Protein AF-A0A359AUN7-F1 (afdb_monomer)

pLDDT: mean 96.93, std 3.12, range [68.75, 98.94]

Solvent-accessible surface area (backbone atoms only — not comparable to full-atom values): 10885 Å² total; per-residue (Å²): 134,58,66,65,60,52,51,51,51,29,60,76,69,71,43,90,67,90,78,69,97,72,76,92,84,88,86,75,59,64,69,59,54,53,50,49,27,60,77,68,63,47,73,65,101,57,48,73,67,56,58,51,47,24,52,51,49,11,65,73,72,67,43,97,68,51,80,90,58,97,43,68,46,58,40,51,30,51,50,43,49,73,76,62,54,46,64,60,24,32,32,39,31,44,74,76,62,69,68,49,62,56,47,27,38,44,75,57,47,23,40,75,42,76,36,54,56,34,88,89,35,46,10,40,21,44,67,48,44,49,54,48,42,68,75,41,41,47,78,56,96,84,36,23,24,31,72,84,80,70,31,44,37,44,36,37,38,44,40,22,39,90,43,32,67,48,66,53,72,57,36,50,56,50,29,57,79,47,54,30,44,80,48,77,43,50,88,54,37,87,124

Radius of gyration: 20.72 Å; Cα contacts (8 Å, |Δi|>4): 271; chains: 1; bounding box: 49×45×58 Å

Mean predicted aligned error: 3.68 Å

Sequence (191 aa):
MYKEIVAFTRQLFATDDTIPLHAPFFNGNEKKYLNECIDTTFVSSVGKFVDKFEEMIADYTGSKKAVVCVNGTNGLHMALMLVGVERDDEVLTQALTFIATCNAISYIGAHPVFIDVDRDTMGLSSVALEAWLKENAEIRNGSTYNKKTGRRIKACVPMHTFGHPVYLDELVEVCKRYHLEIVEDAAESIG

Secondary structure (DSSP, 8-state):
--HHHHHHHHHHTT-SS---S------SSHHHHHHHHHHH---SS-SHHHHHHHHHHHHHHT-S-----SSHHHHHHHHHHHTT--TT-EEEEESSS-THHHHHHHHHT-EEEEE-B-TTT-SB-HHHHHHHHHHHEEEETTEEEETTT--EEEEEE-B-GGGPPP-HHHHHHHHHHTT-EE--B-TT---

Foldseek 3Di:
DCPVVLVVVCVVVVHPDDDDPDDDDDPDCPVVVVVVCVVVVVPDPDDPVQVVVFVVLCVQVVNPTDHDDPDLLRVLLVVCVVLPDAAQAEEEFAPQDPCSNVVSCVVRNYHYDHWAADPVQNKHDLVRLLVCCVVFWDDDPLWIAGPVSRHTHAAYEIERPQQRDDPVVSNVVSCVVRVHHYDYRCVNHRD

Nearest PDB structures (foldseek):
  3dr4-assembly2_D  TM=9.684E-01  e=1.482E-14  Caulobacter vibrioides
  7b0m-assembly1_AAA-2  TM=9.502E-01  e=7.032E-14  uncultured bacterium
  1mdx-assembly1_A  TM=9.374E-01  e=5.253E-13  Salmonella enterica subsp. enterica serovar Typhimurium
  4piw-assembly3_F  TM=9.391E-01  e=4.467E-12  Escherichia coli K-12
  4zah-assembly4_H  TM=9.383E-01  e=8.009E-12  Escherichia coli K-12

Structure (mmCIF, N/CA/C/O backbone):
data_AF-A0A359AUN7-F1
#
_entry.id   AF-A0A359AUN7-F1
#
loop_
_atom_site.group_PDB
_atom_site.id
_atom_site.type_symbol
_atom_site.label_atom_id
_atom_site.label_alt_id
_atom_site.label_comp_id
_atom_site.label_asym_id
_atom_site.label_entity_id
_atom_site.label_seq_id
_atom_site.pdbx_PDB_ins_code
_atom_site.Cartn_x
_atom_site.Cartn_y
_atom_site.Cartn_z
_atom_site.occupancy
_atom_site.B_iso_or_equiv
_atom_site.auth_seq_id
_atom_site.auth_comp_id
_atom_site.auth_asym_id
_atom_site.auth_atom_id
_atom_site.pdbx_PDB_model_num
ATOM 1 N N . MET A 1 1 ? 24.264 28.062 -3.277 1.00 68.75 1 MET A N 1
ATOM 2 C CA . MET A 1 1 ? 24.017 26.913 -2.386 1.00 68.75 1 MET A CA 1
ATOM 3 C C . MET A 1 1 ? 24.113 25.577 -3.121 1.00 68.75 1 MET A C 1
ATOM 5 O O . MET A 1 1 ? 24.820 24.719 -2.636 1.00 68.75 1 MET A O 1
ATOM 9 N N . TYR A 1 2 ? 23.526 25.406 -4.315 1.00 89.69 2 TYR A N 1
ATOM 10 C CA . TYR A 1 2 ? 23.526 24.094 -4.998 1.00 89.69 2 TYR A CA 1
ATOM 11 C C . TYR A 1 2 ? 24.652 23.838 -6.018 1.00 89.69 2 TYR A C 1
ATOM 13 O O . TYR A 1 2 ? 24.680 22.768 -6.610 1.00 89.69 2 TYR A O 1
ATOM 21 N N . LYS A 1 3 ? 25.583 24.778 -6.253 1.00 92.44 3 LYS A N 1
ATOM 22 C CA . LYS A 1 3 ? 26.609 24.632 -7.311 1.00 92.44 3 LYS A CA 1
ATOM 23 C C . LYS A 1 3 ? 27.499 23.398 -7.117 1.00 92.44 3 LYS A C 1
ATOM 25 O O . LYS A 1 3 ? 27.770 22.704 -8.087 1.00 92.44 3 LYS A O 1
ATOM 30 N N . GLU A 1 4 ? 27.905 23.120 -5.881 1.00 94.44 4 GLU A N 1
ATOM 31 C CA . GLU A 1 4 ? 28.740 21.959 -5.549 1.00 94.44 4 GLU A CA 1
ATOM 32 C C . GLU A 1 4 ? 27.981 20.640 -5.734 1.00 94.44 4 GLU A C 1
ATOM 34 O O . GLU A 1 4 ? 28.503 19.726 -6.358 1.00 94.44 4 GLU A O 1
ATOM 39 N N . ILE A 1 5 ? 26.718 20.568 -5.293 1.00 92.94 5 ILE A N 1
ATOM 40 C CA . ILE A 1 5 ? 25.857 19.384 -5.475 1.00 92.94 5 ILE A CA 1
ATOM 41 C C . ILE A 1 5 ? 25.593 19.123 -6.961 1.00 92.94 5 ILE A C 1
ATOM 43 O O . ILE A 1 5 ? 25.667 17.983 -7.412 1.00 92.94 5 ILE A O 1
ATOM 47 N N . VAL A 1 6 ? 25.312 20.173 -7.738 1.00 91.25 6 VAL A N 1
ATOM 48 C CA . VAL A 1 6 ? 25.097 20.053 -9.186 1.00 91.25 6 VAL A CA 1
ATOM 49 C C . VAL A 1 6 ? 26.373 19.576 -9.878 1.00 91.25 6 VAL A C 1
ATOM 51 O O . VAL A 1 6 ? 26.302 18.647 -10.676 1.00 91.25 6 VAL A O 1
ATOM 54 N N . ALA A 1 7 ? 27.534 20.155 -9.551 1.00 92.69 7 ALA A N 1
ATOM 55 C CA . ALA A 1 7 ? 28.815 19.728 -10.112 1.00 92.69 7 ALA A CA 1
ATOM 56 C C . ALA A 1 7 ? 29.137 18.268 -9.753 1.00 92.69 7 ALA A C 1
ATOM 58 O O . ALA A 1 7 ? 29.492 17.492 -10.635 1.00 92.69 7 ALA A O 1
ATOM 59 N N . PHE A 1 8 ? 28.932 17.878 -8.492 1.00 94.56 8 PHE A N 1
ATOM 60 C CA . PHE A 1 8 ? 29.091 16.500 -8.032 1.00 94.56 8 PHE A CA 1
ATOM 61 C C . PHE A 1 8 ? 28.171 15.532 -8.786 1.00 94.56 8 PHE A C 1
ATOM 63 O O . PHE A 1 8 ? 28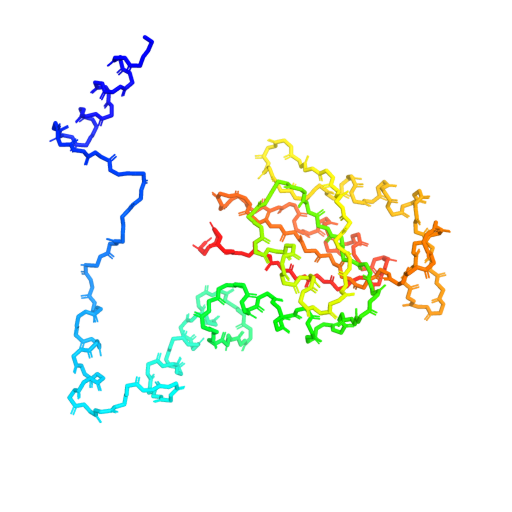.635 14.518 -9.299 1.00 94.56 8 PHE A O 1
ATOM 70 N N . THR A 1 9 ? 26.882 15.860 -8.908 1.00 92.50 9 THR A N 1
ATOM 71 C CA . THR A 1 9 ? 25.896 15.011 -9.597 1.00 92.50 9 THR A CA 1
ATOM 72 C C . THR A 1 9 ? 26.266 14.850 -11.072 1.00 92.50 9 THR A C 1
ATOM 74 O O . THR A 1 9 ? 26.315 13.736 -11.583 1.00 92.50 9 THR A O 1
ATOM 77 N N . ARG A 1 10 ? 26.622 15.942 -11.757 1.00 93.88 10 ARG A N 1
ATOM 78 C CA . ARG A 1 10 ? 27.067 15.904 -13.159 1.00 93.88 10 ARG A CA 1
ATOM 79 C C . ARG A 1 10 ? 28.347 15.109 -13.363 1.00 93.88 10 ARG A C 1
ATOM 81 O O . ARG A 1 10 ? 28.452 14.371 -14.335 1.00 93.88 10 ARG A O 1
ATOM 88 N N . GLN A 1 11 ? 29.296 15.217 -12.435 1.00 95.19 11 GLN A N 1
ATOM 89 C CA . GLN A 1 11 ? 30.509 14.406 -12.451 1.00 95.19 11 GLN A CA 1
ATOM 90 C C . GLN A 1 11 ? 30.191 12.918 -12.247 1.00 95.19 11 GLN A C 1
ATOM 92 O O . GLN A 1 11 ? 30.738 12.088 -12.966 1.00 95.19 11 GLN A O 1
ATOM 97 N N . LEU A 1 12 ? 29.296 12.582 -11.310 1.00 94.88 12 LEU A N 1
ATOM 98 C CA . LEU A 1 12 ? 28.880 11.205 -11.027 1.00 94.88 12 LEU A CA 1
ATOM 99 C C . LEU A 1 12 ? 28.211 10.545 -12.241 1.00 94.88 12 LEU A C 1
ATOM 101 O O . LEU A 1 12 ? 28.521 9.403 -12.564 1.00 94.88 12 LEU A O 1
ATOM 105 N N . PHE A 1 13 ? 27.327 11.272 -12.925 1.00 91.62 13 PHE A N 1
ATOM 106 C CA . PHE A 1 13 ? 26.639 10.794 -14.129 1.00 91.62 13 PHE A CA 1
ATOM 107 C C . PHE A 1 13 ? 27.410 11.067 -15.432 1.00 91.62 13 PHE A C 1
ATOM 109 O O . PHE A 1 13 ? 26.927 10.715 -16.506 1.00 91.62 13 PHE A O 1
ATOM 116 N N . ALA A 1 14 ? 28.594 11.685 -15.349 1.00 95.19 14 ALA A N 1
ATOM 117 C CA . ALA A 1 14 ? 29.442 12.069 -16.478 1.00 95.19 14 ALA A CA 1
ATOM 118 C C . ALA A 1 14 ? 28.695 12.811 -17.610 1.00 95.19 14 ALA A C 1
ATOM 120 O O . ALA A 1 14 ? 28.930 12.554 -18.791 1.00 95.19 14 ALA A O 1
ATOM 121 N N . THR A 1 15 ? 27.790 13.730 -17.257 1.00 92.94 15 THR A N 1
ATOM 122 C CA . THR A 1 15 ? 26.997 14.501 -18.227 1.00 92.94 15 THR A CA 1
ATOM 123 C C . THR A 1 15 ? 26.706 15.923 -17.747 1.00 92.94 15 THR A C 1
ATOM 125 O O . THR A 1 15 ? 26.516 16.165 -16.555 1.00 92.94 15 THR A O 1
ATOM 128 N N . ASP A 1 16 ? 26.644 16.865 -18.691 1.00 92.25 16 ASP A N 1
ATOM 129 C CA . ASP A 1 16 ? 26.148 18.231 -18.480 1.00 92.25 16 ASP A CA 1
ATOM 130 C C . ASP A 1 16 ? 24.664 18.399 -18.851 1.00 92.25 16 ASP A C 1
ATOM 132 O O . ASP A 1 16 ? 24.095 19.479 -18.642 1.00 92.25 16 ASP A O 1
ATOM 136 N N . ASP A 1 17 ? 24.032 17.338 -19.363 1.00 92.00 17 ASP A N 1
ATOM 137 C CA . ASP A 1 17 ? 22.619 17.317 -19.728 1.00 92.00 17 ASP A CA 1
ATOM 138 C C . ASP A 1 17 ? 21.701 17.395 -18.497 1.00 92.00 17 ASP A C 1
ATOM 140 O O . ASP A 1 17 ? 22.120 17.396 -17.334 1.00 92.00 17 ASP A O 1
ATOM 144 N N . THR A 1 18 ? 20.394 17.477 -18.754 1.00 90.94 18 THR A N 1
ATOM 145 C CA . THR A 1 18 ? 19.391 17.389 -17.689 1.00 90.94 18 THR A CA 1
ATOM 146 C C . THR A 1 18 ? 19.390 15.976 -17.115 1.00 90.94 18 THR A C 1
ATOM 148 O O . THR A 1 18 ? 19.124 15.015 -17.832 1.00 90.94 18 THR A O 1
ATOM 151 N N . ILE A 1 19 ? 19.645 15.862 -15.812 1.00 90.81 19 ILE A N 1
ATOM 152 C CA . ILE A 1 19 ? 19.607 14.596 -15.075 1.00 90.81 19 ILE A CA 1
ATOM 153 C C . ILE A 1 19 ? 18.216 14.482 -14.436 1.00 90.81 19 ILE A C 1
ATOM 155 O O . ILE A 1 19 ? 17.911 15.263 -13.528 1.00 90.81 19 ILE A O 1
ATOM 159 N N . PRO A 1 20 ? 17.337 13.585 -14.921 1.00 90.81 20 PRO A N 1
ATOM 160 C CA . PRO A 1 20 ? 16.018 13.406 -14.333 1.00 90.81 20 PRO A CA 1
ATOM 161 C C . PRO A 1 20 ? 16.132 12.726 -12.966 1.00 90.81 20 PRO A C 1
ATOM 163 O O . PRO A 1 20 ? 17.047 11.943 -12.727 1.00 90.81 20 PRO A O 1
ATOM 166 N N . LEU A 1 21 ? 15.160 12.979 -12.086 1.00 90.06 21 LEU A N 1
ATOM 167 C CA . LEU A 1 21 ? 15.069 12.277 -10.801 1.00 90.06 21 LEU A CA 1
ATOM 168 C C . LEU A 1 21 ? 14.861 10.764 -10.994 1.00 90.06 21 LEU A C 1
ATOM 170 O O . LEU A 1 21 ? 15.422 9.964 -10.256 1.00 90.06 21 LEU A O 1
ATOM 174 N N . HIS A 1 22 ? 14.064 10.384 -11.996 1.00 90.81 22 HIS A N 1
ATOM 175 C CA . HIS A 1 22 ? 13.806 9.001 -12.383 1.00 90.81 22 HIS A CA 1
ATOM 176 C C . HIS A 1 22 ? 13.508 8.925 -13.887 1.00 90.81 22 HIS A C 1
ATOM 178 O O . HIS A 1 22 ? 12.874 9.826 -14.444 1.00 90.81 22 HIS A O 1
ATOM 184 N N . ALA A 1 23 ? 13.925 7.836 -14.531 1.00 91.81 23 ALA A N 1
ATOM 185 C CA . ALA A 1 23 ? 13.567 7.501 -15.904 1.00 91.81 23 ALA A CA 1
ATOM 186 C C . ALA A 1 23 ? 13.348 5.982 -16.029 1.00 91.81 23 ALA A C 1
ATOM 188 O O . ALA A 1 23 ? 14.139 5.223 -15.469 1.00 91.81 23 ALA A O 1
ATOM 189 N N . PRO A 1 24 ? 12.318 5.522 -16.769 1.00 93.62 24 PRO A N 1
ATOM 190 C CA . PRO A 1 24 ? 12.153 4.102 -17.061 1.00 93.62 24 PRO A CA 1
ATOM 191 C C . PRO A 1 24 ? 13.387 3.533 -17.764 1.00 93.62 24 PRO A C 1
ATOM 193 O O . PRO A 1 24 ? 13.920 4.148 -18.691 1.00 93.62 24 PRO A O 1
ATOM 196 N N . PHE A 1 25 ? 13.814 2.342 -17.354 1.00 92.81 25 PHE A N 1
ATOM 197 C CA . PHE A 1 25 ? 14.965 1.663 -17.933 1.00 92.81 25 PHE A CA 1
ATOM 198 C C . PHE A 1 25 ? 14.510 0.446 -18.742 1.00 92.81 25 PHE A C 1
ATOM 200 O O . PHE A 1 25 ? 14.187 -0.591 -18.176 1.00 92.81 25 PHE A O 1
ATOM 207 N N . PHE A 1 26 ? 14.464 0.594 -20.069 1.00 95.31 26 PHE A N 1
ATOM 208 C CA . PHE A 1 26 ? 14.054 -0.464 -20.998 1.00 95.31 26 PHE A CA 1
ATOM 209 C C . PHE A 1 26 ? 15.272 -1.075 -21.694 1.00 95.31 26 PHE A C 1
ATOM 211 O O . PHE A 1 26 ? 15.680 -0.615 -22.764 1.00 95.31 26 PHE A O 1
ATOM 218 N N . ASN A 1 27 ? 15.884 -2.086 -21.081 1.00 95.56 27 ASN A N 1
ATOM 219 C CA . ASN A 1 27 ? 17.089 -2.742 -21.603 1.00 95.56 27 ASN A CA 1
ATOM 220 C C . ASN A 1 27 ? 16.902 -4.246 -21.876 1.00 95.56 27 ASN A C 1
ATOM 222 O O . ASN A 1 27 ? 17.884 -4.941 -22.148 1.00 95.56 27 ASN A O 1
ATOM 226 N N . GLY A 1 28 ? 15.667 -4.745 -21.794 1.00 96.69 28 GLY A N 1
ATOM 227 C CA . GLY A 1 28 ? 15.332 -6.157 -21.899 1.00 96.69 28 GLY A CA 1
ATOM 228 C C . GLY A 1 28 ? 14.384 -6.476 -23.056 1.00 96.69 28 GLY A C 1
ATOM 229 O O . GLY A 1 28 ? 14.572 -6.075 -24.206 1.00 96.69 28 GLY A O 1
ATOM 230 N N . ASN A 1 29 ? 13.374 -7.295 -22.755 1.00 97.75 29 ASN A N 1
ATOM 231 C CA . ASN A 1 29 ? 12.436 -7.833 -23.742 1.00 97.75 29 ASN A CA 1
ATOM 232 C C . ASN A 1 29 ? 11.185 -6.965 -23.945 1.00 97.75 29 ASN A C 1
ATOM 234 O O . ASN A 1 29 ? 10.267 -7.400 -24.634 1.00 97.75 29 ASN A O 1
ATOM 238 N N . GLU A 1 30 ? 11.113 -5.761 -23.380 1.00 97.81 30 GLU A N 1
ATOM 239 C CA . GLU A 1 30 ? 9.895 -4.942 -23.337 1.00 97.81 30 GLU A CA 1
ATOM 240 C C . GLU A 1 30 ? 9.357 -4.677 -24.746 1.00 97.81 30 GLU A C 1
ATOM 242 O O . GLU A 1 30 ? 8.202 -4.980 -25.047 1.00 97.81 30 GLU A O 1
ATOM 247 N N . LYS A 1 31 ? 10.226 -4.218 -25.660 1.00 97.94 31 LYS A N 1
ATOM 248 C CA . LYS A 1 31 ? 9.855 -3.985 -27.066 1.00 97.94 31 LYS A CA 1
ATOM 249 C C . LYS A 1 31 ? 9.452 -5.276 -27.781 1.00 97.94 31 LYS A C 1
ATOM 251 O O . LYS A 1 31 ? 8.535 -5.270 -28.597 1.00 97.94 31 LYS A O 1
ATOM 256 N N . LYS A 1 32 ? 10.138 -6.383 -27.487 1.00 98.25 32 LYS A N 1
ATOM 257 C CA . LYS A 1 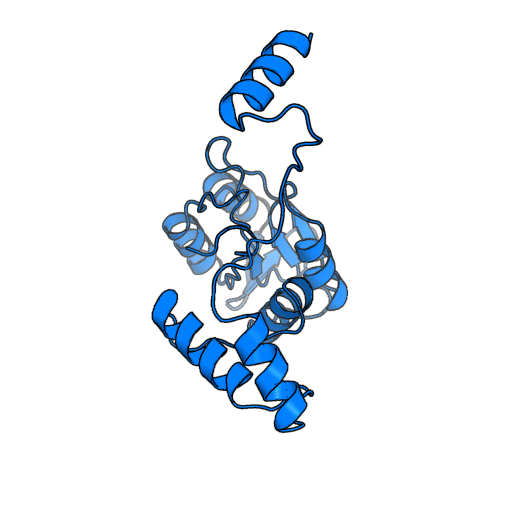32 ? 9.849 -7.690 -28.088 1.00 98.25 32 LYS A CA 1
ATOM 258 C C . LYS A 1 32 ? 8.465 -8.189 -27.670 1.00 98.25 32 LYS A C 1
ATOM 260 O O . LYS A 1 32 ? 7.696 -8.597 -28.532 1.00 98.25 32 LYS A O 1
ATOM 265 N N . TYR A 1 33 ? 8.147 -8.134 -26.378 1.00 97.69 33 TYR A N 1
ATOM 266 C CA . TYR A 1 33 ? 6.854 -8.570 -25.854 1.00 97.69 33 TYR A CA 1
ATOM 267 C C . TYR A 1 33 ? 5.715 -7.675 -26.343 1.00 97.69 33 TYR A C 1
ATOM 269 O O . TYR A 1 33 ? 4.681 -8.192 -26.754 1.00 97.69 33 TYR A O 1
ATOM 277 N N . LEU A 1 34 ? 5.926 -6.354 -26.404 1.00 97.25 34 LEU A N 1
ATOM 278 C CA . LEU A 1 34 ? 4.940 -5.432 -26.969 1.00 97.25 34 LEU A CA 1
ATOM 279 C C . LEU A 1 34 ? 4.634 -5.742 -28.441 1.00 97.25 34 LEU A C 1
ATOM 281 O O . LEU A 1 34 ? 3.466 -5.822 -28.816 1.00 97.25 34 LEU A O 1
ATOM 285 N N . ASN A 1 35 ? 5.667 -5.941 -29.266 1.00 98.06 35 ASN A N 1
ATOM 286 C CA . ASN A 1 35 ? 5.481 -6.296 -30.674 1.00 98.06 35 ASN A CA 1
ATOM 287 C C . ASN A 1 35 ? 4.722 -7.619 -30.824 1.00 98.06 35 ASN A C 1
ATOM 289 O O . ASN A 1 35 ? 3.832 -7.716 -31.657 1.00 98.06 35 ASN A O 1
ATOM 293 N N . GLU A 1 36 ? 5.000 -8.604 -29.970 1.00 98.06 36 GLU A N 1
ATOM 294 C CA . GLU A 1 36 ? 4.278 -9.874 -29.993 1.00 98.06 36 GLU A CA 1
ATOM 295 C C . GLU A 1 36 ? 2.782 -9.717 -29.656 1.00 98.06 36 GLU A C 1
ATOM 297 O O . GLU A 1 36 ? 1.942 -10.368 -30.280 1.00 98.06 36 GLU A O 1
ATOM 302 N N . CYS A 1 37 ? 2.410 -8.825 -28.730 1.00 97.81 37 CYS A N 1
ATOM 303 C CA . CYS A 1 37 ? 0.998 -8.497 -28.489 1.00 97.81 37 CYS A CA 1
ATOM 304 C C . CYS A 1 37 ? 0.327 -7.904 -29.738 1.00 97.81 37 CYS A C 1
ATOM 306 O O . CYS A 1 37 ? -0.817 -8.243 -30.037 1.00 97.81 37 CYS A O 1
ATOM 308 N N . ILE A 1 38 ? 1.035 -7.039 -30.474 1.00 97.88 38 ILE A N 1
ATOM 309 C CA . ILE A 1 38 ? 0.534 -6.421 -31.712 1.00 97.88 38 ILE A CA 1
ATOM 310 C C . ILE A 1 38 ? 0.367 -7.480 -32.806 1.00 97.88 38 ILE A C 1
ATOM 312 O O . ILE A 1 38 ? -0.712 -7.585 -33.387 1.00 97.88 38 ILE A O 1
ATOM 316 N N . ASP A 1 39 ? 1.395 -8.298 -33.038 1.00 98.00 39 ASP A N 1
ATOM 317 C CA . ASP A 1 39 ? 1.402 -9.334 -34.076 1.00 98.00 39 ASP A CA 1
ATOM 318 C C . ASP A 1 39 ? 0.306 -10.384 -33.845 1.00 98.00 39 ASP A C 1
ATOM 320 O O . ASP A 1 39 ? -0.325 -10.864 -34.787 1.00 98.00 39 ASP A O 1
ATOM 324 N N . THR A 1 40 ? 0.055 -10.734 -32.581 1.00 96.81 40 THR A N 1
ATOM 325 C CA . THR A 1 40 ? -0.963 -11.725 -32.199 1.00 96.81 40 THR A CA 1
ATOM 326 C C . THR A 1 40 ? -2.352 -11.127 -31.984 1.00 96.81 40 THR A C 1
ATOM 328 O O . THR A 1 40 ? -3.317 -11.877 -31.850 1.00 96.81 40 THR A O 1
ATOM 331 N N . THR A 1 41 ? -2.481 -9.797 -31.956 1.00 96.31 41 THR A N 1
ATOM 332 C CA . THR A 1 41 ? -3.705 -9.035 -31.638 1.00 96.31 41 THR A CA 1
ATOM 333 C C . THR A 1 41 ? -4.258 -9.222 -30.215 1.00 96.31 41 THR A C 1
ATOM 335 O O . THR A 1 41 ? -5.308 -8.669 -29.881 1.00 96.31 41 THR A O 1
ATOM 338 N N . PHE A 1 42 ? -3.535 -9.919 -29.330 1.00 95.94 42 PHE A N 1
ATOM 339 C CA . PHE A 1 42 ? -3.855 -10.007 -27.899 1.00 95.94 42 PHE A CA 1
ATOM 340 C C . PHE A 1 42 ? -3.396 -8.732 -27.176 1.00 95.94 42 PHE A C 1
ATOM 342 O O . PHE A 1 42 ? -2.386 -8.713 -26.478 1.00 95.94 42 PHE A O 1
ATOM 349 N N . VAL A 1 43 ? -4.141 -7.644 -27.388 1.00 94.19 43 VAL A N 1
ATOM 350 C CA . VAL A 1 43 ? -3.807 -6.283 -26.918 1.00 94.19 43 VAL A CA 1
ATOM 351 C C . VAL A 1 43 ? -4.700 -5.776 -25.779 1.00 94.19 43 VAL A C 1
ATOM 353 O O . VAL A 1 43 ? -4.553 -4.641 -25.335 1.00 94.19 43 VAL A O 1
ATOM 356 N N . SER A 1 44 ? -5.664 -6.585 -25.338 1.00 93.94 44 SER A N 1
ATOM 357 C CA . SER A 1 44 ? -6.605 -6.231 -24.269 1.00 93.94 44 SER A CA 1
ATOM 358 C C . SER A 1 44 ? -6.171 -6.826 -22.921 1.00 93.94 44 SER A C 1
ATOM 360 O O . SER A 1 44 ? -5.038 -7.269 -22.758 1.00 93.94 44 SER A O 1
ATOM 362 N N . SER A 1 45 ? -7.075 -6.862 -21.943 1.00 90.19 45 SER A N 1
ATOM 363 C CA . SER A 1 45 ? -6.837 -7.359 -20.581 1.00 90.19 45 SER A CA 1
ATOM 364 C C . SER A 1 45 ? -6.725 -8.885 -20.468 1.00 90.19 45 SER A C 1
ATOM 366 O O . SER A 1 45 ? -6.734 -9.416 -19.364 1.00 90.19 45 SER A O 1
ATOM 368 N N . VAL A 1 46 ? -6.676 -9.598 -21.594 1.00 88.19 46 VAL A N 1
ATOM 369 C CA . VAL A 1 46 ? -6.528 -11.054 -21.655 1.00 88.19 46 VAL A CA 1
ATOM 370 C C . VAL A 1 46 ? -5.389 -11.373 -22.608 1.00 88.19 46 VAL A C 1
ATOM 372 O O . VAL A 1 46 ? -5.392 -10.936 -23.760 1.00 88.19 46 VAL A O 1
ATOM 375 N N . GLY A 1 47 ? -4.426 -12.157 -22.134 1.00 92.06 47 GLY A N 1
ATOM 376 C CA . GLY A 1 47 ? -3.296 -12.608 -22.931 1.00 92.06 47 GLY A CA 1
ATOM 377 C C . GLY A 1 47 ? -2.201 -13.215 -22.065 1.00 92.06 47 GLY A C 1
ATOM 378 O O . GLY A 1 47 ? -2.057 -12.877 -20.895 1.00 92.06 47 GLY A O 1
ATOM 379 N N . LYS A 1 48 ? -1.378 -14.069 -22.676 1.00 95.31 48 LYS A N 1
ATOM 380 C CA . LYS A 1 48 ? -0.339 -14.860 -21.993 1.00 95.31 48 LYS A CA 1
ATOM 381 C C . LYS A 1 48 ? 0.641 -14.056 -21.129 1.00 95.31 48 LYS A C 1
ATOM 383 O O . LYS A 1 48 ? 1.277 -14.616 -20.246 1.00 95.31 48 LYS A O 1
ATOM 388 N N . PHE A 1 49 ? 0.839 -12.770 -21.430 1.00 97.00 49 PHE A N 1
ATOM 389 C CA . PHE A 1 49 ? 1.756 -11.920 -20.673 1.00 97.00 49 PHE A CA 1
ATOM 390 C C . PHE A 1 49 ? 1.165 -11.452 -19.342 1.00 97.00 49 PHE A C 1
ATOM 392 O O . PHE A 1 49 ? 1.944 -11.136 -18.452 1.00 97.00 49 PHE A O 1
ATOM 399 N N . VAL A 1 50 ? -0.166 -11.449 -19.194 1.00 96.81 50 VAL A N 1
ATOM 400 C CA . VAL A 1 50 ? -0.830 -11.210 -17.905 1.00 96.81 50 VAL A CA 1
ATOM 401 C C . VAL A 1 50 ? -0.548 -12.392 -16.982 1.00 96.81 50 VAL A C 1
ATOM 403 O O . VAL A 1 50 ? 0.127 -12.206 -15.975 1.00 96.81 50 VAL A O 1
ATOM 406 N N . ASP A 1 51 ? -0.924 -13.607 -17.400 1.00 96.25 51 ASP A N 1
ATOM 407 C CA . ASP A 1 51 ? -0.719 -14.838 -16.620 1.00 96.25 51 ASP A CA 1
ATOM 408 C C . ASP A 1 51 ? 0.758 -15.027 -16.249 1.00 96.25 51 ASP A C 1
ATOM 410 O O . ASP A 1 51 ? 1.112 -15.236 -15.091 1.00 96.25 51 ASP A O 1
ATOM 414 N N . LYS A 1 52 ? 1.651 -14.858 -17.232 1.00 97.25 52 LYS A N 1
ATOM 415 C CA . LYS A 1 52 ? 3.093 -14.971 -17.009 1.00 97.25 52 LYS A CA 1
ATOM 416 C C . LYS A 1 52 ? 3.609 -13.933 -16.011 1.00 97.25 52 LYS A C 1
ATOM 418 O O . LYS A 1 52 ? 4.509 -14.241 -15.236 1.00 97.25 52 LYS A O 1
ATOM 423 N N . PHE A 1 53 ? 3.106 -12.700 -16.050 1.00 97.56 53 PHE A N 1
ATOM 424 C CA . PHE A 1 53 ? 3.541 -11.671 -15.108 1.00 97.56 53 PHE A CA 1
ATOM 425 C C . PHE A 1 53 ? 3.030 -11.961 -13.692 1.00 97.56 53 PHE A C 1
ATOM 427 O O . PHE A 1 53 ? 3.794 -11.806 -12.744 1.00 97.56 53 PHE A O 1
ATOM 434 N N . GLU A 1 54 ? 1.801 -12.463 -13.542 1.00 98.12 54 GLU A N 1
ATOM 435 C CA . GLU A 1 54 ? 1.274 -12.920 -12.248 1.00 98.12 54 GLU A CA 1
ATOM 436 C C . GLU A 1 54 ? 2.104 -14.068 -11.664 1.00 98.12 54 GLU A C 1
ATOM 438 O O . GLU A 1 54 ? 2.495 -14.007 -10.499 1.00 98.12 54 GLU A O 1
ATOM 443 N N . GLU A 1 55 ? 2.433 -15.080 -12.470 1.00 98.38 55 GLU A N 1
ATOM 444 C CA . GLU A 1 55 ? 3.313 -16.184 -12.065 1.00 98.38 55 GLU A CA 1
ATOM 445 C C . GLU A 1 55 ? 4.688 -15.666 -11.623 1.00 98.38 55 GLU A C 1
ATOM 447 O O . GLU A 1 55 ? 5.152 -15.981 -10.530 1.00 98.38 55 GLU A O 1
ATOM 452 N N . MET A 1 56 ? 5.310 -14.800 -12.429 1.00 97.88 56 MET A N 1
ATOM 453 C CA . MET A 1 56 ? 6.628 -14.239 -12.125 1.00 97.88 56 MET A CA 1
ATOM 454 C C . MET A 1 56 ? 6.637 -13.394 -10.847 1.00 97.88 56 MET A C 1
ATOM 456 O O . MET A 1 56 ? 7.602 -13.461 -10.090 1.00 97.88 56 MET A O 1
ATOM 460 N N . ILE A 1 57 ? 5.599 -12.591 -10.598 1.00 97.94 57 ILE A N 1
ATOM 461 C CA . ILE A 1 57 ? 5.505 -11.775 -9.380 1.00 97.94 57 ILE A CA 1
ATOM 462 C C . ILE A 1 57 ? 5.240 -12.651 -8.156 1.00 97.94 57 ILE A C 1
ATOM 464 O O . ILE A 1 57 ? 5.838 -12.407 -7.105 1.00 97.94 57 ILE A O 1
ATOM 468 N N . ALA A 1 58 ? 4.394 -13.676 -8.275 1.00 98.25 58 ALA A N 1
ATOM 469 C CA . ALA A 1 58 ? 4.168 -14.627 -7.191 1.00 98.25 58 ALA A CA 1
ATOM 470 C C . ALA A 1 58 ? 5.471 -15.344 -6.805 1.00 98.25 58 ALA A C 1
ATOM 472 O O . ALA A 1 58 ? 5.840 -15.352 -5.631 1.00 98.25 58 ALA A O 1
ATOM 473 N N . ASP A 1 59 ? 6.218 -15.833 -7.797 1.00 98.12 59 ASP A N 1
ATOM 474 C CA . ASP A 1 59 ? 7.517 -16.478 -7.592 1.00 98.12 59 ASP A CA 1
ATOM 475 C C . ASP A 1 59 ? 8.553 -15.514 -6.994 1.00 98.12 59 ASP A C 1
ATOM 477 O O . ASP A 1 59 ? 9.271 -15.878 -6.064 1.00 98.12 59 ASP A O 1
ATOM 481 N N . TYR A 1 60 ? 8.622 -14.277 -7.497 1.00 98.06 60 TYR A N 1
ATOM 482 C CA . TYR A 1 60 ? 9.580 -13.268 -7.034 1.00 98.06 60 TYR A CA 1
ATOM 483 C C . TYR A 1 60 ? 9.349 -12.860 -5.576 1.00 98.06 60 TYR A C 1
ATOM 485 O O . TYR A 1 60 ? 10.293 -12.746 -4.801 1.00 98.06 60 TYR A O 1
ATOM 493 N N . THR A 1 61 ? 8.086 -12.656 -5.201 1.00 96.75 61 THR A N 1
ATOM 494 C CA . THR A 1 61 ? 7.697 -12.223 -3.848 1.00 96.75 61 THR A CA 1
ATOM 495 C C . THR A 1 61 ? 7.563 -13.381 -2.860 1.00 96.75 61 THR A C 1
ATOM 497 O O . THR A 1 61 ? 7.470 -13.156 -1.656 1.00 96.75 61 THR A O 1
ATOM 500 N N . GLY A 1 62 ? 7.495 -14.625 -3.346 1.00 97.06 62 GLY A N 1
ATOM 501 C CA . GLY A 1 62 ? 7.139 -15.794 -2.539 1.00 97.06 62 GLY A CA 1
ATOM 502 C C . GLY A 1 62 ? 5.667 -15.822 -2.102 1.00 97.06 62 GLY A C 1
ATOM 503 O O . GLY A 1 62 ? 5.279 -16.644 -1.264 1.00 97.06 62 GLY A O 1
ATOM 504 N N . SER A 1 63 ? 4.830 -14.933 -2.644 1.00 97.00 63 SER A N 1
ATOM 505 C CA . SER A 1 63 ? 3.395 -14.914 -2.367 1.00 97.00 63 SER A CA 1
ATOM 506 C C . SER A 1 63 ? 2.698 -16.108 -3.025 1.00 97.00 63 SER A C 1
ATOM 508 O O . SER A 1 63 ? 3.122 -16.645 -4.045 1.00 97.00 63 SER A O 1
ATOM 510 N N . LYS A 1 64 ? 1.575 -16.553 -2.448 1.00 97.62 64 LYS A N 1
ATOM 511 C CA . LYS A 1 64 ? 0.826 -17.700 -3.001 1.00 97.62 64 LYS A CA 1
ATOM 512 C C . LYS A 1 64 ? 0.208 -17.399 -4.369 1.00 97.62 64 LYS A C 1
ATOM 514 O O . LYS A 1 64 ? -0.053 -18.331 -5.132 1.00 97.62 64 LYS A O 1
ATOM 519 N N . LYS A 1 65 ? -0.121 -16.128 -4.614 1.00 97.56 65 LYS A N 1
ATOM 520 C CA . LYS A 1 65 ? -0.787 -15.607 -5.810 1.00 97.56 65 LYS A CA 1
ATOM 521 C C . LYS A 1 65 ? -0.444 -14.131 -5.981 1.00 97.56 65 LYS A C 1
ATOM 523 O O . LYS A 1 65 ? -0.345 -13.416 -4.989 1.00 97.56 65 LYS A O 1
ATOM 528 N N . ALA A 1 66 ? -0.388 -13.695 -7.233 1.00 97.81 66 ALA A N 1
ATOM 529 C CA . ALA A 1 66 ? -0.410 -12.294 -7.625 1.00 97.81 66 ALA A CA 1
ATOM 530 C C . ALA A 1 66 ? -1.605 -12.055 -8.555 1.00 97.81 66 ALA A C 1
ATOM 532 O O . ALA A 1 66 ? -2.075 -12.990 -9.204 1.00 97.81 66 ALA A O 1
ATOM 533 N N . VAL A 1 67 ? -2.100 -10.819 -8.591 1.00 97.06 67 VAL A N 1
ATOM 534 C CA . VAL A 1 67 ? -3.187 -10.400 -9.484 1.00 97.06 67 VAL A CA 1
ATOM 535 C C . VAL A 1 67 ? -2.805 -9.078 -10.129 1.00 97.06 67 VAL A C 1
ATOM 537 O O . VAL A 1 67 ? -2.489 -8.109 -9.433 1.00 97.06 67 VAL A O 1
ATOM 540 N N . VAL A 1 68 ? -2.848 -9.018 -11.455 1.00 96.31 68 VAL A N 1
ATOM 541 C CA . VAL A 1 68 ? -2.554 -7.792 -12.197 1.00 96.31 68 VAL A CA 1
ATOM 542 C C . VAL A 1 68 ? -3.709 -6.810 -12.085 1.00 96.31 68 VAL A C 1
ATOM 544 O O . VAL A 1 68 ? -4.868 -7.128 -12.341 1.00 96.31 68 VAL A O 1
ATOM 547 N N . CYS A 1 69 ? -3.365 -5.573 -11.740 1.00 96.50 69 CYS A N 1
ATOM 548 C CA . CYS A 1 69 ? -4.288 -4.448 -11.673 1.00 96.50 69 CYS A CA 1
ATOM 549 C C . CYS A 1 69 ? -3.869 -3.368 -12.673 1.00 96.50 69 CYS A C 1
ATOM 551 O O . CYS A 1 69 ? -2.721 -3.314 -13.113 1.00 96.50 69 CYS A O 1
ATOM 553 N N . VAL A 1 70 ? -4.785 -2.457 -13.004 1.00 95.19 70 VAL A N 1
ATOM 554 C CA . VAL A 1 70 ? -4.501 -1.386 -13.977 1.00 95.19 70 VAL A CA 1
ATOM 555 C C . VAL A 1 70 ? -3.515 -0.332 -13.456 1.00 95.19 70 VAL A C 1
ATOM 557 O O . VAL A 1 70 ? -2.915 0.385 -14.252 1.00 95.19 70 VAL A O 1
ATOM 560 N N . ASN A 1 71 ? -3.372 -0.205 -12.131 1.00 97.69 71 ASN A N 1
ATOM 561 C CA . ASN A 1 71 ? -2.357 0.590 -11.429 1.00 97.69 71 ASN A CA 1
ATOM 562 C C . ASN A 1 71 ? -2.385 0.282 -9.915 1.00 97.69 71 ASN A C 1
ATOM 564 O O . ASN A 1 71 ? -3.285 -0.413 -9.436 1.00 97.69 71 ASN A O 1
ATOM 568 N N . GLY A 1 72 ? -1.437 0.850 -9.159 1.00 97.75 72 GLY A N 1
ATOM 569 C CA . GLY A 1 72 ? -1.333 0.665 -7.705 1.00 97.75 72 GLY A CA 1
ATOM 570 C C . GLY A 1 72 ? -2.543 1.169 -6.909 1.00 97.75 72 GLY A C 1
ATOM 571 O O . GLY A 1 72 ? -2.984 0.497 -5.983 1.00 97.75 72 GLY A O 1
ATOM 572 N N . THR A 1 73 ? -3.162 2.291 -7.297 1.00 98.44 73 THR A N 1
ATOM 573 C CA . THR A 1 73 ? -4.361 2.814 -6.609 1.00 98.44 73 THR A CA 1
ATOM 574 C C . THR A 1 73 ? -5.551 1.864 -6.736 1.00 98.44 73 THR A C 1
ATOM 576 O O . THR A 1 73 ? -6.269 1.636 -5.765 1.00 98.44 73 THR A O 1
ATOM 579 N N . ASN A 1 74 ? -5.764 1.290 -7.924 1.00 98.06 74 ASN A N 1
ATOM 580 C CA . ASN A 1 74 ? -6.798 0.281 -8.130 1.00 98.06 74 ASN A CA 1
ATOM 581 C C . ASN A 1 74 ? -6.494 -1.002 -7.344 1.00 98.06 74 ASN A C 1
ATOM 583 O O . ASN A 1 74 ? -7.408 -1.533 -6.720 1.00 98.06 74 ASN A O 1
ATOM 587 N N . GLY A 1 75 ? -5.232 -1.444 -7.322 1.00 98.31 75 GLY A N 1
ATOM 588 C CA . GLY A 1 75 ? -4.802 -2.586 -6.514 1.00 98.31 75 GLY A CA 1
ATOM 589 C C . GLY A 1 75 ? -5.109 -2.399 -5.027 1.00 98.31 75 GLY A C 1
ATOM 590 O O . GLY A 1 75 ? -5.778 -3.242 -4.436 1.00 98.31 75 GLY A O 1
ATOM 591 N N . LEU A 1 76 ? -4.726 -1.254 -4.449 1.00 98.50 76 LEU A N 1
ATOM 592 C CA . LEU A 1 76 ? -5.034 -0.907 -3.055 1.00 98.50 76 LEU A CA 1
ATOM 593 C C . LEU A 1 76 ? -6.539 -0.866 -2.785 1.00 98.50 76 LEU A C 1
ATOM 595 O O . LEU A 1 76 ? -7.007 -1.418 -1.792 1.00 98.50 76 LEU A O 1
ATOM 599 N N . HIS A 1 77 ? -7.313 -0.252 -3.683 1.00 98.69 77 HIS A N 1
ATOM 600 C CA . HIS A 1 77 ? -8.766 -0.187 -3.548 1.00 98.69 77 HIS A CA 1
ATOM 601 C C . HIS A 1 77 ? -9.393 -1.589 -3.508 1.00 98.69 77 HIS A C 1
ATOM 603 O O . HIS A 1 77 ? -10.181 -1.882 -2.609 1.00 98.69 77 HIS A O 1
ATOM 609 N N . MET A 1 78 ? -9.008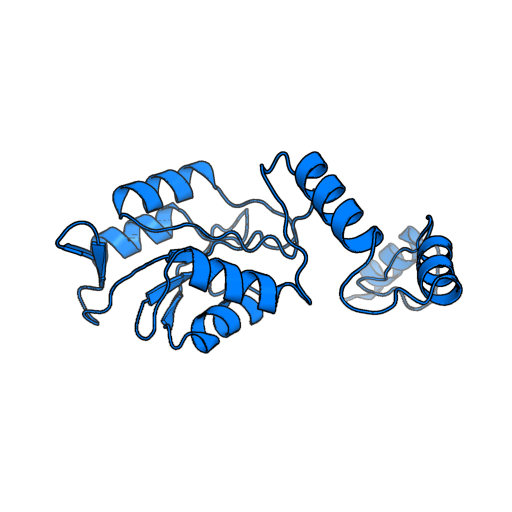 -2.481 -4.428 1.00 98.38 78 MET A N 1
ATOM 610 C CA . MET A 1 78 ? -9.512 -3.857 -4.435 1.00 98.38 78 MET A CA 1
ATOM 611 C C . MET A 1 78 ? -9.048 -4.650 -3.212 1.00 98.38 78 MET A C 1
ATOM 613 O O . MET A 1 78 ? -9.847 -5.386 -2.640 1.00 98.38 78 MET A O 1
ATOM 617 N N . ALA A 1 79 ? -7.790 -4.493 -2.788 1.00 98.56 79 ALA A N 1
ATOM 618 C CA . ALA A 1 79 ? -7.261 -5.173 -1.610 1.00 98.56 79 ALA A CA 1
ATOM 619 C C . ALA A 1 79 ? -8.057 -4.807 -0.350 1.00 98.56 79 ALA A C 1
ATOM 621 O O . ALA A 1 79 ? -8.473 -5.697 0.388 1.00 98.56 79 ALA A O 1
ATOM 622 N N . LEU A 1 80 ? -8.362 -3.519 -0.158 1.00 98.81 80 LEU A N 1
ATOM 623 C CA . LEU A 1 80 ? -9.184 -3.038 0.956 1.00 98.81 80 LEU A CA 1
ATOM 624 C C . LEU A 1 80 ? -10.606 -3.614 0.928 1.00 98.81 80 LEU A C 1
ATOM 626 O O . LEU A 1 80 ? -11.106 -4.067 1.957 1.00 98.81 80 LEU A O 1
ATOM 630 N N . MET A 1 81 ? -11.242 -3.665 -0.246 1.00 98.69 81 MET A N 1
ATOM 631 C CA . MET A 1 81 ? -12.551 -4.313 -0.391 1.00 98.69 81 MET A CA 1
ATOM 632 C C . MET A 1 81 ? -12.490 -5.812 -0.057 1.00 98.69 81 MET A C 1
ATOM 634 O O . MET A 1 81 ? -13.380 -6.328 0.614 1.00 98.69 81 MET A O 1
ATOM 638 N N . LEU A 1 82 ? -11.440 -6.515 -0.493 1.00 98.38 82 LEU A N 1
ATOM 639 C CA . LEU A 1 82 ? -11.270 -7.956 -0.272 1.00 98.38 82 LEU A CA 1
ATOM 640 C C . LEU A 1 82 ? -11.020 -8.312 1.195 1.00 98.38 82 LEU A C 1
ATOM 642 O O . LEU A 1 82 ? -11.525 -9.333 1.659 1.00 98.38 82 LEU A O 1
ATOM 646 N N . VAL A 1 83 ? -10.295 -7.471 1.939 1.00 98.50 83 VAL A N 1
ATOM 647 C CA . VAL A 1 83 ? -10.143 -7.650 3.392 1.00 98.50 83 VAL A CA 1
ATOM 648 C C . VAL A 1 83 ? -11.399 -7.230 4.174 1.00 98.50 83 VAL A C 1
ATOM 650 O O . VAL A 1 83 ? -11.473 -7.423 5.388 1.00 98.50 83 VAL A O 1
ATOM 653 N N . GLY A 1 84 ? -12.423 -6.712 3.486 1.00 98.56 84 GLY A N 1
ATOM 654 C CA . GLY A 1 84 ? -13.748 -6.436 4.037 1.00 98.56 84 GLY A CA 1
ATOM 655 C C . GLY A 1 84 ? -13.915 -5.034 4.612 1.00 98.56 84 GLY A C 1
ATOM 656 O O . GLY A 1 84 ? -14.696 -4.873 5.547 1.00 98.56 84 GLY A O 1
ATOM 657 N N . VAL A 1 85 ? -13.174 -4.041 4.108 1.00 98.88 85 VAL A N 1
ATOM 658 C CA . VAL A 1 85 ? -13.452 -2.626 4.399 1.00 98.88 85 VAL A CA 1
ATOM 659 C C . VAL A 1 85 ? -14.769 -2.228 3.738 1.00 98.88 85 VAL A C 1
ATOM 661 O O . VAL A 1 85 ? -14.982 -2.460 2.548 1.00 98.88 85 VAL A O 1
ATOM 664 N N . GLU A 1 86 ? -15.646 -1.610 4.518 1.00 98.75 86 GLU A N 1
ATOM 665 C CA . GLU A 1 86 ? -16.972 -1.160 4.106 1.00 98.75 86 GLU A CA 1
ATOM 666 C C . GLU A 1 86 ? -17.111 0.360 4.269 1.00 98.75 86 GLU A C 1
ATOM 668 O O . GLU A 1 86 ? -16.254 1.048 4.829 1.00 98.75 86 GLU A O 1
ATOM 673 N N . ARG A 1 87 ? -18.212 0.910 3.753 1.00 98.81 87 ARG A N 1
ATOM 674 C CA . ARG A 1 87 ? -18.550 2.323 3.940 1.00 98.81 87 ARG A CA 1
ATOM 675 C C . ARG A 1 87 ? -18.619 2.668 5.432 1.00 98.81 87 ARG A C 1
ATOM 677 O O . ARG A 1 87 ? -19.122 1.877 6.221 1.00 98.81 87 ARG A O 1
ATOM 684 N N . ASP A 1 88 ? -18.167 3.871 5.781 1.00 98.69 88 ASP A N 1
ATOM 685 C CA . ASP A 1 88 ? -18.113 4.406 7.147 1.00 98.69 88 ASP A CA 1
ATOM 686 C C . ASP A 1 88 ? -17.164 3.655 8.108 1.00 98.69 88 ASP A C 1
ATOM 688 O O . ASP A 1 88 ? -17.079 4.032 9.280 1.00 98.69 88 ASP A O 1
ATOM 692 N N . ASP A 1 89 ? -16.393 2.667 7.634 1.00 98.88 89 ASP A N 1
ATOM 693 C CA . ASP A 1 89 ? -15.253 2.136 8.386 1.00 98.88 89 ASP A CA 1
ATOM 694 C C . ASP A 1 89 ? -14.147 3.186 8.533 1.00 98.88 89 ASP A C 1
ATOM 696 O O . ASP A 1 89 ? -14.004 4.112 7.734 1.00 98.88 89 ASP A O 1
ATOM 700 N N . GLU A 1 90 ? -13.308 2.995 9.541 1.00 98.94 90 GLU A N 1
ATOM 701 C CA . GLU A 1 90 ? -12.017 3.648 9.680 1.00 98.94 90 GLU A CA 1
ATOM 702 C C . GLU A 1 90 ? -10.890 2.697 9.255 1.00 98.94 90 GLU A C 1
ATOM 704 O O . GLU A 1 90 ? -10.886 1.503 9.579 1.00 98.94 90 GLU A O 1
ATOM 709 N N . VAL A 1 91 ? -9.916 3.248 8.533 1.00 98.94 91 VAL A N 1
ATOM 710 C CA . VAL A 1 9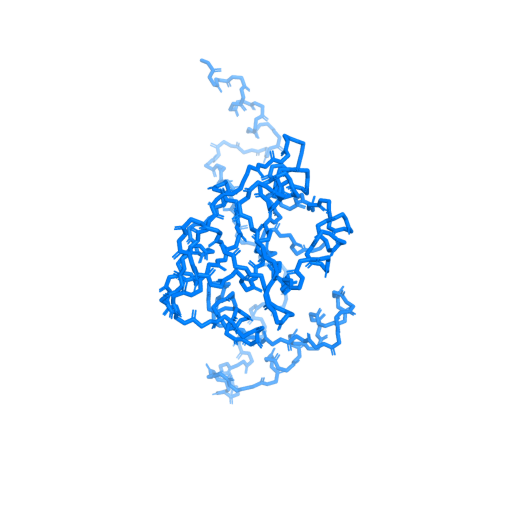1 ? -8.699 2.554 8.106 1.00 98.94 91 VAL A CA 1
ATOM 711 C C . VAL A 1 91 ? -7.501 3.338 8.621 1.00 98.94 91 VAL A C 1
ATOM 713 O O . VAL A 1 91 ? -7.351 4.524 8.324 1.00 98.94 91 VAL A O 1
ATOM 716 N N . LEU A 1 92 ? -6.662 2.683 9.420 1.00 98.94 92 LEU A N 1
ATOM 717 C CA . LEU A 1 92 ? -5.486 3.308 10.019 1.00 98.94 92 LEU A CA 1
ATOM 718 C C . LEU A 1 92 ? -4.358 3.346 8.989 1.00 98.94 92 LEU A C 1
ATOM 720 O O . LEU A 1 92 ? -4.069 2.337 8.355 1.00 98.94 92 LEU A O 1
ATOM 724 N N . THR A 1 93 ? -3.720 4.494 8.802 1.00 98.81 93 THR A N 1
ATOM 725 C CA . THR A 1 93 ? -2.583 4.644 7.882 1.00 98.81 93 THR A CA 1
ATOM 726 C C . THR A 1 93 ? -1.707 5.820 8.312 1.00 98.81 93 THR A C 1
ATOM 728 O O . THR A 1 93 ? -1.984 6.475 9.314 1.00 98.81 93 THR A O 1
ATOM 731 N N . GLN A 1 94 ? -0.640 6.101 7.575 1.00 98.19 94 GLN A N 1
ATOM 732 C CA . GLN A 1 94 ? 0.274 7.212 7.835 1.00 98.19 94 GLN A CA 1
ATOM 733 C C . GLN A 1 94 ? -0.078 8.449 6.997 1.00 98.19 94 GLN A C 1
ATOM 735 O O . GLN A 1 94 ? -0.589 8.337 5.885 1.00 98.19 94 GLN A O 1
ATOM 740 N N . ALA A 1 95 ? 0.215 9.647 7.512 1.00 96.50 95 ALA A N 1
ATOM 741 C CA . ALA A 1 95 ? 0.060 10.888 6.740 1.00 96.50 95 ALA A CA 1
ATOM 742 C C . ALA A 1 95 ? 1.199 11.097 5.723 1.00 96.50 95 ALA A C 1
ATOM 744 O O . ALA A 1 95 ? 1.006 11.744 4.693 1.00 96.50 95 ALA A O 1
ATOM 745 N N . LEU A 1 96 ? 2.386 10.553 6.009 1.00 97.56 96 LEU A N 1
ATOM 746 C CA . LEU A 1 96 ? 3.545 10.600 5.122 1.00 97.56 96 LEU A CA 1
ATOM 747 C C . LEU A 1 96 ? 3.457 9.466 4.090 1.00 97.56 96 LEU A C 1
ATOM 749 O O . LEU A 1 96 ? 4.022 8.394 4.271 1.00 97.56 96 LEU A O 1
ATOM 753 N N . THR A 1 97 ? 2.680 9.684 3.034 1.00 97.25 97 THR A N 1
ATOM 754 C CA . THR A 1 97 ? 2.457 8.714 1.952 1.00 97.25 97 THR A CA 1
ATOM 755 C C . THR A 1 97 ? 2.030 9.435 0.669 1.00 97.25 97 THR A C 1
ATOM 757 O O . THR A 1 97 ? 1.721 10.632 0.686 1.00 97.25 97 THR A O 1
ATOM 760 N N . PHE A 1 98 ? 1.981 8.723 -0.457 1.00 97.75 98 PHE A N 1
ATOM 761 C CA . PHE A 1 98 ? 1.327 9.226 -1.659 1.00 97.75 98 PHE A CA 1
ATOM 762 C C . PHE A 1 98 ? -0.203 9.182 -1.503 1.00 97.75 98 PHE A C 1
ATOM 764 O O . PHE A 1 98 ? -0.776 8.252 -0.937 1.00 97.75 98 PHE A O 1
ATOM 771 N N . ILE A 1 99 ? -0.908 10.177 -2.052 1.00 98.25 99 ILE A N 1
ATOM 772 C CA . ILE A 1 99 ? -2.357 10.360 -1.831 1.00 98.25 99 ILE A CA 1
ATOM 773 C C . ILE A 1 99 ? -3.221 9.171 -2.293 1.00 98.25 99 ILE A C 1
ATOM 775 O O . ILE A 1 99 ? -4.363 9.032 -1.852 1.00 98.25 99 ILE A O 1
ATOM 779 N N . ALA A 1 100 ? -2.692 8.300 -3.161 1.00 98.19 100 ALA A N 1
ATOM 780 C CA . ALA A 1 100 ? -3.376 7.100 -3.640 1.00 98.19 100 ALA A CA 1
ATOM 781 C C . ALA A 1 100 ? -3.935 6.229 -2.506 1.00 98.19 100 ALA A C 1
ATOM 783 O O . ALA A 1 100 ? -5.058 5.749 -2.637 1.00 98.19 100 ALA A O 1
ATOM 784 N N . THR A 1 101 ? -3.209 6.084 -1.396 1.00 98.44 101 THR A N 1
ATOM 785 C CA . THR A 1 101 ? -3.654 5.282 -0.248 1.00 98.44 101 THR A CA 1
ATOM 786 C C . THR A 1 101 ? -4.910 5.863 0.392 1.00 98.44 101 THR A C 1
ATOM 788 O O . THR A 1 101 ? -5.915 5.169 0.548 1.00 98.44 101 THR A O 1
ATOM 791 N N . CYS A 1 102 ? -4.930 7.174 0.637 1.00 98.25 102 CYS A N 1
ATOM 792 C CA . CYS A 1 102 ? -6.121 7.860 1.144 1.00 98.25 102 CYS A CA 1
ATOM 793 C C . CYS A 1 102 ? -7.287 7.824 0.146 1.00 98.25 102 CYS A C 1
ATOM 795 O O . CYS A 1 102 ? -8.443 7.672 0.545 1.00 98.25 102 CYS A O 1
ATOM 797 N N . ASN A 1 103 ? -6.993 7.955 -1.149 1.00 98.50 103 ASN A N 1
ATOM 798 C CA . ASN A 1 103 ? -8.003 7.902 -2.201 1.00 98.50 103 ASN A CA 1
ATOM 799 C C . ASN A 1 103 ? -8.647 6.515 -2.291 1.00 98.50 103 ASN A C 1
ATOM 801 O O . ASN A 1 103 ? -9.868 6.434 -2.357 1.00 98.50 103 ASN A O 1
ATOM 805 N N . ALA A 1 104 ? -7.857 5.440 -2.229 1.00 98.69 104 ALA A N 1
ATOM 806 C CA . ALA A 1 104 ? -8.357 4.067 -2.229 1.00 98.69 104 ALA A CA 1
ATOM 807 C C . ALA A 1 104 ? -9.323 3.811 -1.059 1.00 98.69 104 ALA A C 1
ATOM 809 O O . ALA A 1 104 ? -10.389 3.236 -1.266 1.00 98.69 104 ALA A O 1
ATOM 810 N N . ILE A 1 105 ? -8.998 4.317 0.137 1.00 98.81 105 ILE A N 1
ATOM 811 C CA . ILE A 1 105 ? -9.882 4.273 1.313 1.00 98.81 105 ILE A CA 1
ATOM 812 C C . ILE A 1 105 ? -11.165 5.089 1.061 1.00 98.81 105 ILE A C 1
ATOM 814 O O . ILE A 1 105 ? -12.276 4.595 1.256 1.00 98.81 105 ILE A O 1
ATOM 818 N N . SER A 1 106 ? -11.034 6.329 0.574 1.00 98.62 106 SER A N 1
ATOM 819 C CA . SER A 1 106 ? -12.182 7.211 0.307 1.00 98.62 106 SER A CA 1
ATOM 820 C C . SER A 1 106 ? -13.114 6.700 -0.791 1.00 98.62 106 SER A C 1
ATOM 822 O O . SER A 1 106 ? -14.315 6.952 -0.716 1.00 98.62 106 SER A O 1
ATOM 824 N N . TYR A 1 107 ? -12.615 5.978 -1.797 1.00 98.62 107 TYR A N 1
ATOM 825 C CA . TYR A 1 107 ? -13.451 5.425 -2.870 1.00 98.62 107 TYR A CA 1
ATOM 826 C C . TYR A 1 107 ? -14.470 4.395 -2.365 1.00 98.62 107 TYR A C 1
ATOM 828 O O . TYR A 1 107 ? -15.556 4.297 -2.933 1.00 98.62 107 TYR A O 1
ATOM 836 N N . ILE A 1 108 ? -14.172 3.709 -1.257 1.00 98.81 108 ILE A N 1
ATOM 837 C CA . ILE A 1 108 ? -15.099 2.796 -0.565 1.00 98.81 108 ILE A CA 1
ATOM 838 C C . ILE A 1 108 ? -16.149 3.582 0.251 1.00 98.81 108 ILE A C 1
ATOM 840 O O . ILE A 1 108 ? -17.209 3.065 0.606 1.00 98.81 108 ILE A O 1
ATOM 844 N N . GLY A 1 109 ? -15.880 4.858 0.541 1.00 98.75 109 GLY A N 1
ATOM 845 C CA . GLY A 1 109 ? -16.614 5.652 1.524 1.00 98.75 109 GLY A CA 1
ATOM 846 C C . GLY A 1 109 ? -16.157 5.396 2.962 1.00 98.75 109 GLY A C 1
ATOM 847 O O . GLY A 1 109 ? -16.913 5.686 3.885 1.00 98.75 109 GLY A O 1
ATOM 848 N N . ALA A 1 110 ? -14.956 4.840 3.147 1.00 98.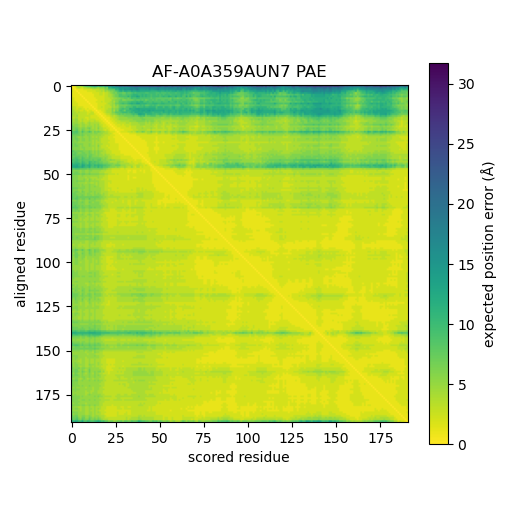88 110 ALA A N 1
ATOM 849 C CA . ALA A 1 110 ? -14.295 4.696 4.440 1.00 98.88 110 ALA A CA 1
ATOM 850 C C . ALA A 1 110 ? -13.458 5.946 4.781 1.00 98.88 110 ALA A C 1
ATOM 852 O O . ALA A 1 110 ? -13.255 6.841 3.953 1.00 98.88 110 ALA A O 1
ATOM 853 N N . HIS A 1 111 ? -12.961 6.015 6.014 1.00 98.81 111 HIS A N 1
ATOM 854 C CA . HIS A 1 111 ? -12.269 7.174 6.568 1.00 98.81 111 HIS A CA 1
ATOM 855 C C . HIS A 1 111 ? -10.818 6.842 6.944 1.00 98.81 111 HIS A C 1
ATOM 857 O O . HIS A 1 111 ? -10.597 5.996 7.813 1.00 98.81 111 HIS A O 1
ATOM 863 N N . PRO A 1 112 ? -9.813 7.515 6.352 1.00 98.62 112 PRO A N 1
ATOM 864 C CA . PRO A 1 112 ? -8.437 7.356 6.795 1.00 98.62 112 PRO A CA 1
ATOM 865 C C . PRO A 1 112 ? -8.248 7.993 8.177 1.00 98.62 112 PRO A C 1
ATOM 867 O O . PRO A 1 112 ? -8.701 9.113 8.430 1.00 98.62 112 PRO A O 1
ATOM 870 N N . VAL A 1 113 ? -7.547 7.288 9.059 1.00 98.81 113 VAL A N 1
ATOM 871 C CA . VAL A 1 113 ? -7.109 7.785 10.365 1.00 98.81 113 VAL A CA 1
ATOM 872 C C . VAL A 1 113 ? -5.590 7.784 10.381 1.00 98.81 113 VAL A C 1
ATOM 874 O O . VAL A 1 113 ? -4.964 6.735 10.235 1.00 98.81 113 VAL A O 1
ATOM 877 N N . PHE A 1 114 ? -5.009 8.969 10.548 1.00 98.75 114 PHE A N 1
ATOM 878 C CA . PHE A 1 114 ? -3.567 9.150 10.459 1.00 98.75 114 PHE A CA 1
ATOM 879 C C . PHE A 1 114 ? -2.867 8.864 11.781 1.00 98.75 114 PHE A C 1
ATOM 881 O O . PHE A 1 114 ? -3.187 9.457 12.812 1.00 98.75 114 PHE A O 1
ATOM 888 N N . ILE A 1 115 ? -1.880 7.985 11.701 1.00 98.69 115 ILE A N 1
ATOM 889 C CA . ILE A 1 115 ? -0.962 7.599 12.762 1.00 98.69 115 ILE A CA 1
ATOM 890 C C . ILE A 1 115 ? 0.443 8.059 12.358 1.00 98.69 115 ILE A C 1
ATOM 892 O O . ILE A 1 115 ? 0.753 8.195 11.171 1.00 98.69 115 ILE A O 1
ATOM 896 N N . ASP A 1 116 ? 1.272 8.349 13.355 1.00 98.31 116 ASP A N 1
ATOM 897 C CA . ASP A 1 116 ? 2.627 8.846 13.135 1.00 98.31 116 ASP A CA 1
ATOM 898 C C . ASP A 1 116 ? 3.571 7.767 12.568 1.00 98.31 116 ASP A C 1
ATOM 900 O O . ASP A 1 116 ? 3.274 6.567 12.588 1.00 98.31 116 ASP A O 1
ATOM 904 N N . VAL A 1 117 ? 4.716 8.212 12.058 1.00 98.56 117 VAL A N 1
ATOM 905 C CA . VAL A 1 117 ? 5.734 7.369 11.414 1.00 98.56 117 VAL A CA 1
ATOM 906 C C . VAL A 1 117 ? 6.994 7.237 12.262 1.00 98.56 117 VAL A C 1
ATOM 908 O O . VAL A 1 117 ? 7.320 8.121 13.055 1.00 98.56 117 VAL A O 1
ATOM 911 N N . ASP A 1 118 ? 7.741 6.151 12.068 1.00 98.31 118 ASP A N 1
ATOM 912 C CA . ASP A 1 118 ? 9.083 6.036 12.631 1.00 98.31 118 ASP A CA 1
ATOM 913 C C . ASP A 1 118 ? 10.067 6.888 11.823 1.00 98.31 118 ASP A C 1
ATOM 915 O O . ASP A 1 118 ? 9.981 7.016 10.602 1.00 98.31 118 ASP A O 1
ATOM 919 N N . ARG A 1 119 ? 11.023 7.517 12.507 1.00 96.69 119 ARG A N 1
ATOM 920 C CA . ARG A 1 119 ? 11.931 8.490 11.879 1.00 96.69 119 ARG A CA 1
ATOM 921 C C . ARG A 1 119 ? 12.931 7.851 10.909 1.00 96.69 119 ARG A C 1
ATOM 923 O O . ARG A 1 119 ? 13.405 8.524 9.998 1.00 96.69 119 ARG A O 1
ATOM 930 N N . ASP A 1 120 ? 13.313 6.609 11.161 1.00 96.50 120 ASP A N 1
ATOM 931 C CA . ASP A 1 120 ? 14.321 5.857 10.414 1.00 96.50 120 ASP A CA 1
ATOM 932 C C . ASP A 1 120 ? 13.749 5.160 9.174 1.00 96.50 120 ASP A C 1
ATOM 934 O O . ASP A 1 120 ? 14.417 5.138 8.144 1.00 96.50 120 ASP A O 1
ATOM 938 N N . THR A 1 121 ? 12.519 4.648 9.248 1.00 97.25 121 THR A N 1
ATOM 939 C CA . THR A 1 121 ? 11.826 4.028 8.105 1.00 97.25 121 THR A CA 1
ATOM 940 C C . THR A 1 121 ? 10.951 5.015 7.338 1.00 97.25 121 THR A C 1
ATOM 942 O O . THR A 1 121 ? 10.647 4.786 6.171 1.00 97.25 121 THR A O 1
ATOM 945 N N . MET A 1 122 ? 10.531 6.114 7.979 1.00 97.69 122 MET A N 1
ATOM 946 C CA . MET A 1 122 ? 9.509 7.047 7.479 1.00 97.69 122 MET A CA 1
ATOM 947 C C . MET A 1 122 ? 8.160 6.378 7.172 1.00 97.69 122 MET A C 1
ATOM 949 O O . MET A 1 122 ? 7.324 6.966 6.482 1.00 97.69 122 MET A O 1
ATOM 953 N N . GLY A 1 123 ? 7.942 5.164 7.674 1.00 98.25 123 GLY A N 1
ATOM 954 C CA . GLY A 1 123 ? 6.690 4.432 7.555 1.00 98.25 123 GLY A CA 1
ATOM 955 C C . GLY A 1 123 ? 5.982 4.280 8.899 1.00 98.25 123 GLY A C 1
ATOM 956 O O . GLY A 1 123 ? 6.482 4.702 9.940 1.00 98.25 123 GLY A O 1
ATOM 957 N N . LEU A 1 124 ? 4.777 3.721 8.861 1.00 98.69 124 LEU A N 1
ATOM 958 C CA . LEU A 1 124 ? 3.832 3.651 9.970 1.00 98.69 124 LEU A CA 1
ATOM 959 C C . LEU A 1 124 ? 4.467 3.040 11.224 1.00 98.69 124 LEU A C 1
ATOM 961 O O . LEU A 1 124 ? 4.890 1.885 11.206 1.00 98.69 124 LEU A O 1
ATOM 965 N N . SER A 1 125 ? 4.472 3.794 12.324 1.00 98.69 125 SER A N 1
ATOM 966 C CA . SER A 1 125 ? 5.094 3.341 13.567 1.00 98.69 125 SER A CA 1
ATOM 967 C C . SER A 1 125 ? 4.202 2.357 14.315 1.00 98.69 125 SER A C 1
ATOM 969 O O . SER A 1 125 ? 3.068 2.680 14.683 1.00 98.69 125 SER A O 1
ATOM 971 N N . SER A 1 126 ? 4.732 1.171 14.617 1.00 98.50 126 SER A N 1
ATOM 972 C CA . SER A 1 126 ? 4.038 0.173 15.442 1.00 98.50 126 SER A CA 1
ATOM 973 C C . SER A 1 126 ? 3.787 0.680 16.867 1.00 98.50 126 SER A C 1
ATOM 975 O O . SER A 1 126 ? 2.725 0.428 17.442 1.00 98.50 126 SER A O 1
ATOM 977 N N . VAL A 1 127 ? 4.717 1.474 17.406 1.00 98.56 127 VAL A N 1
ATOM 978 C CA . VAL A 1 127 ? 4.609 2.097 18.731 1.00 98.56 127 VAL A CA 1
ATOM 979 C C . VAL A 1 127 ? 3.510 3.158 18.742 1.00 98.56 127 VAL A C 1
ATOM 981 O O . VAL A 1 127 ? 2.663 3.154 19.640 1.00 98.56 127 VAL A O 1
ATOM 984 N N . ALA A 1 128 ? 3.484 4.044 17.740 1.00 98.75 128 ALA A N 1
ATOM 985 C CA . ALA A 1 128 ? 2.444 5.068 17.634 1.00 98.75 128 ALA A CA 1
ATOM 986 C C . ALA A 1 128 ? 1.061 4.445 17.390 1.00 98.75 128 ALA A C 1
ATOM 988 O O . ALA A 1 128 ? 0.078 4.866 18.005 1.00 98.75 128 ALA A O 1
ATOM 989 N N . LEU A 1 129 ? 0.992 3.408 16.548 1.00 98.81 129 LEU A N 1
ATOM 990 C CA . LEU A 1 129 ? -0.229 2.653 16.277 1.00 98.81 129 LEU A CA 1
ATOM 991 C C . LEU A 1 129 ? -0.796 2.033 17.556 1.00 98.81 129 LEU A C 1
ATOM 993 O O . LEU A 1 129 ? -1.973 2.217 17.868 1.00 98.81 129 LEU A O 1
ATOM 997 N N . GLU A 1 130 ? 0.035 1.323 18.321 1.00 98.75 130 GLU A N 1
ATOM 998 C CA . GLU A 1 130 ? -0.407 0.683 19.556 1.00 98.75 130 GLU A CA 1
ATOM 999 C C . GLU A 1 130 ? -0.848 1.709 20.609 1.00 98.75 130 GLU A C 1
ATOM 1001 O O . GLU A 1 130 ? -1.868 1.509 21.274 1.00 98.75 130 GLU A O 1
ATOM 1006 N N . ALA A 1 131 ? -0.113 2.814 20.758 1.00 98.81 131 ALA A N 1
ATOM 1007 C CA . ALA A 1 131 ? -0.489 3.891 21.669 1.00 98.81 131 ALA A CA 1
ATOM 1008 C C . ALA A 1 131 ? -1.855 4.489 21.294 1.00 98.81 131 ALA A C 1
ATOM 1010 O O . ALA A 1 131 ? -2.739 4.600 22.149 1.00 98.81 131 ALA A O 1
ATOM 1011 N N . TRP A 1 132 ? -2.060 4.790 20.008 1.00 98.81 132 TRP A N 1
ATOM 1012 C CA . TRP A 1 132 ? -3.320 5.336 19.518 1.00 98.81 132 TRP A CA 1
ATOM 1013 C C . TRP A 1 132 ? -4.482 4.364 19.734 1.00 98.81 132 TRP A C 1
ATOM 1015 O O . TRP A 1 132 ? -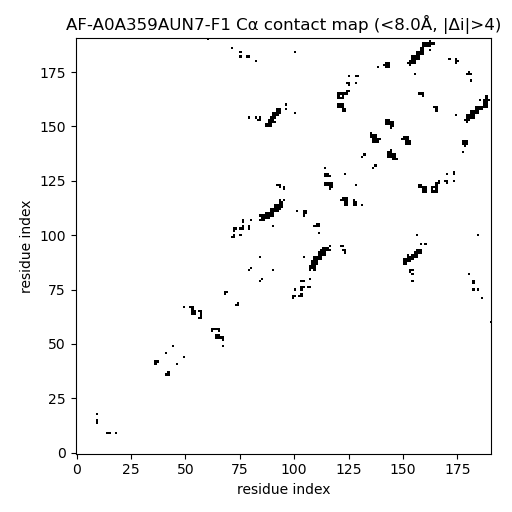5.531 4.775 20.228 1.00 98.81 132 TRP A O 1
ATOM 1025 N N . LEU A 1 133 ? -4.298 3.074 19.436 1.00 98.75 133 LEU A N 1
ATOM 1026 C CA . LEU A 1 133 ? -5.317 2.041 19.638 1.00 98.75 133 LEU A CA 1
ATOM 1027 C C . LEU A 1 133 ? -5.689 1.874 21.117 1.00 98.75 133 LEU A C 1
ATOM 1029 O O . LEU A 1 133 ? -6.873 1.792 21.442 1.00 98.75 133 LEU A O 1
ATOM 1033 N N . LYS A 1 134 ? -4.715 1.877 22.036 1.00 98.62 134 LYS A N 1
ATOM 1034 C CA . LYS A 1 134 ? -4.979 1.833 23.489 1.00 98.62 134 LYS A CA 1
ATOM 1035 C C . LYS A 1 134 ? -5.844 3.010 23.944 1.00 98.62 134 LYS A C 1
ATOM 1037 O O . LYS A 1 134 ? -6.789 2.838 24.719 1.00 98.62 134 LYS A O 1
ATOM 1042 N N . GLU A 1 135 ? -5.544 4.206 23.452 1.00 98.62 135 GLU A N 1
ATOM 1043 C CA . GLU A 1 135 ? -6.246 5.421 23.854 1.00 98.62 135 GLU A CA 1
ATOM 1044 C C . GLU A 1 135 ? -7.605 5.594 23.165 1.00 98.62 135 GLU A C 1
ATOM 1046 O O . GLU A 1 135 ? -8.550 6.046 23.812 1.00 98.62 135 GLU A O 1
ATOM 1051 N N . ASN A 1 136 ? -7.752 5.184 21.904 1.00 98.75 136 ASN A N 1
ATOM 1052 C CA . ASN A 1 136 ? -8.893 5.558 21.061 1.00 98.75 136 ASN A CA 1
ATOM 1053 C C . ASN A 1 136 ? -9.796 4.393 20.668 1.00 98.75 136 ASN A C 1
ATOM 1055 O O . ASN A 1 136 ? -10.941 4.640 20.302 1.00 98.75 136 ASN A O 1
ATOM 1059 N N . ALA A 1 137 ? -9.347 3.145 20.791 1.00 98.62 137 ALA A N 1
ATOM 1060 C CA . ALA A 1 137 ? -10.111 1.990 20.342 1.00 98.62 137 ALA A CA 1
ATOM 1061 C C . ALA A 1 137 ? -10.660 1.132 21.493 1.00 98.62 137 ALA A C 1
ATOM 1063 O O . ALA A 1 137 ? -10.195 1.181 22.635 1.00 98.62 137 ALA A O 1
ATOM 1064 N N . GLU A 1 138 ? -11.680 0.344 21.177 1.00 98.56 138 GLU A N 1
ATOM 1065 C CA . GLU A 1 138 ? -12.239 -0.709 22.021 1.00 98.56 138 GLU A CA 1
ATOM 1066 C C . GLU A 1 138 ? -12.689 -1.894 21.160 1.00 98.56 138 GLU A C 1
ATOM 1068 O O . GLU A 1 138 ? -13.089 -1.719 20.010 1.00 98.56 138 GLU A O 1
ATOM 1073 N N . ILE A 1 139 ? -12.645 -3.104 21.717 1.00 98.56 139 ILE A N 1
ATOM 1074 C CA . ILE A 1 139 ? -13.077 -4.320 21.021 1.00 98.56 139 ILE A CA 1
ATOM 1075 C C . ILE A 1 139 ? -14.496 -4.672 21.470 1.00 98.56 139 ILE A C 1
ATOM 1077 O O . ILE A 1 139 ? -14.760 -4.832 22.662 1.00 98.56 139 ILE A O 1
ATOM 1081 N N . ARG A 1 140 ? -15.408 -4.829 20.509 1.00 97.12 140 ARG A N 1
ATOM 1082 C CA . ARG A 1 140 ? -16.802 -5.238 20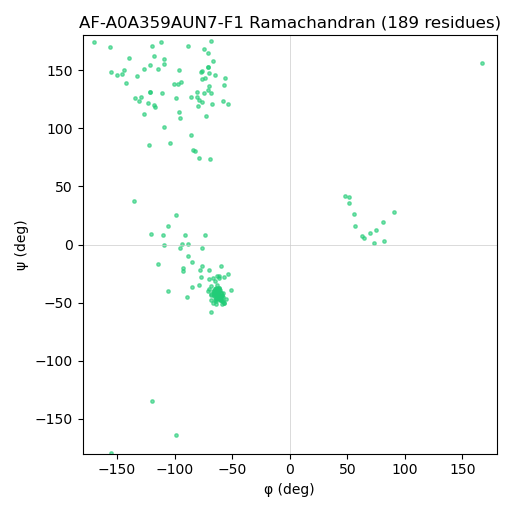.719 1.00 97.12 140 ARG A CA 1
ATOM 1083 C C . ARG A 1 140 ? -17.128 -6.375 19.759 1.00 97.12 140 ARG A C 1
ATOM 1085 O O . ARG A 1 140 ? -16.991 -6.219 18.550 1.00 97.12 140 ARG A O 1
ATOM 1092 N N . ASN A 1 141 ? -17.566 -7.518 20.288 1.00 94.44 141 ASN A N 1
ATOM 1093 C CA . ASN A 1 141 ? -17.959 -8.690 19.492 1.00 94.44 141 ASN A CA 1
ATOM 1094 C C . ASN A 1 141 ? -16.898 -9.131 18.457 1.00 94.44 141 ASN A C 1
ATOM 1096 O O . ASN A 1 141 ? -17.237 -9.461 17.325 1.00 94.44 141 ASN A O 1
ATOM 1100 N N . GLY A 1 142 ? -15.612 -9.108 18.830 1.00 95.50 142 GLY A N 1
ATOM 1101 C CA . GLY A 1 142 ? -14.511 -9.523 17.949 1.00 95.50 142 GLY A CA 1
ATOM 1102 C C . GLY A 1 142 ? -14.156 -8.525 16.840 1.00 95.50 142 GLY A C 1
ATOM 1103 O O . GLY A 1 142 ? -13.430 -8.875 15.918 1.00 95.50 142 GLY A O 1
ATOM 1104 N N . SER A 1 143 ? -14.660 -7.292 16.902 1.00 98.06 143 SER A N 1
ATOM 1105 C CA . SER A 1 143 ? -14.278 -6.198 16.002 1.00 98.06 143 SER A CA 1
ATOM 1106 C C . SER A 1 143 ? -13.841 -4.976 16.799 1.00 98.06 143 SER A C 1
ATOM 1108 O O . SER A 1 143 ? -14.319 -4.752 17.913 1.00 98.06 143 SER A O 1
ATOM 1110 N N . THR A 1 144 ? -12.948 -4.181 16.226 1.00 98.75 144 THR A N 1
ATOM 1111 C CA . THR A 1 144 ? -12.423 -2.972 16.865 1.00 98.75 144 THR A CA 1
ATOM 1112 C C . THR A 1 144 ? -13.211 -1.749 16.425 1.00 98.75 144 THR A C 1
ATOM 1114 O O . THR A 1 144 ? -13.589 -1.627 15.264 1.00 98.75 144 THR A O 1
ATOM 1117 N N . TYR A 1 145 ? -13.482 -0.847 17.363 1.00 98.81 145 TYR A N 1
ATOM 1118 C CA . TYR A 1 145 ? -14.245 0.375 17.144 1.00 98.81 145 TYR A CA 1
ATOM 1119 C C . TYR A 1 145 ? -13.528 1.561 17.764 1.00 98.81 145 TYR A C 1
ATOM 1121 O O . TYR A 1 145 ? -12.931 1.453 18.835 1.00 98.81 145 TYR A O 1
ATOM 1129 N N . ASN A 1 146 ? -13.631 2.711 17.116 1.00 98.75 146 ASN A N 1
ATOM 1130 C CA . ASN A 1 146 ? -13.169 3.970 17.667 1.00 98.75 146 ASN A CA 1
ATOM 1131 C C . ASN A 1 146 ? -14.167 4.476 18.721 1.00 98.75 146 ASN A C 1
ATOM 1133 O O . ASN A 1 146 ? -15.341 4.705 18.426 1.00 98.75 146 ASN A O 1
ATOM 1137 N N . LYS A 1 147 ? -13.695 4.697 19.952 1.00 98.62 147 LYS A N 1
ATOM 1138 C CA . LYS A 1 147 ? -14.492 5.146 21.108 1.00 98.62 147 LYS A CA 1
ATOM 1139 C C . LYS A 1 147 ? -15.142 6.515 20.897 1.00 98.62 147 LYS A C 1
ATOM 1141 O O . LYS A 1 147 ? -16.166 6.809 21.507 1.00 98.62 147 LYS A O 1
ATOM 1146 N N . LYS A 1 148 ? -14.543 7.368 20.061 1.00 98.00 148 LYS A N 1
ATOM 1147 C CA . LYS A 1 148 ? -15.000 8.741 19.816 1.00 98.00 148 LYS A CA 1
ATOM 1148 C C . LYS A 1 148 ? -16.009 8.823 18.677 1.00 98.00 148 LYS A C 1
ATOM 1150 O O . LYS A 1 148 ? -17.001 9.535 18.799 1.00 98.00 148 LYS A O 1
ATOM 1155 N N . THR A 1 149 ? -15.742 8.147 17.562 1.00 98.25 149 THR A N 1
ATOM 1156 C CA . THR A 1 149 ? -16.598 8.218 16.364 1.00 98.25 149 THR A CA 1
ATOM 1157 C C . THR A 1 149 ? -17.658 7.121 16.336 1.00 98.25 149 THR A C 1
ATOM 1159 O O . THR A 1 149 ? -18.655 7.257 15.633 1.00 98.25 149 THR A O 1
ATOM 1162 N N . GLY A 1 150 ? -17.458 6.037 17.092 1.00 98.38 150 GLY A N 1
ATOM 1163 C CA . GLY A 1 150 ? -18.306 4.847 17.071 1.00 98.38 150 GLY A CA 1
ATOM 1164 C C . GLY A 1 150 ? -18.138 3.984 15.817 1.00 98.38 150 GLY A C 1
ATOM 1165 O O . GLY A 1 150 ? -18.823 2.970 15.699 1.00 98.38 150 GLY A O 1
ATOM 1166 N N . ARG A 1 151 ? -17.250 4.363 14.890 1.00 98.69 151 ARG A N 1
ATOM 1167 C CA . ARG A 1 151 ? -17.001 3.629 13.645 1.00 98.69 151 ARG A CA 1
ATOM 1168 C C . ARG A 1 151 ? -16.162 2.386 13.897 1.00 98.69 151 ARG A C 1
ATOM 1170 O O . ARG A 1 151 ? -15.326 2.369 14.804 1.00 98.69 151 ARG A O 1
ATOM 1177 N N . ARG A 1 152 ? -16.376 1.354 13.083 1.00 98.81 152 ARG A N 1
ATOM 1178 C CA . ARG A 1 152 ? -15.538 0.153 13.079 1.00 98.81 152 ARG A CA 1
ATOM 1179 C C . ARG A 1 152 ? -14.183 0.508 12.473 1.00 98.81 152 ARG A C 1
ATOM 1181 O O . ARG A 1 152 ? -14.123 1.146 11.432 1.00 98.81 152 ARG A O 1
ATOM 1188 N N . ILE A 1 153 ? -13.105 0.094 13.121 1.00 98.88 153 ILE A N 1
ATOM 1189 C CA . ILE A 1 153 ? -11.748 0.163 12.583 1.00 98.88 153 ILE A CA 1
ATOM 1190 C C . ILE A 1 153 ? -11.466 -1.211 11.988 1.00 98.88 153 ILE A C 1
ATOM 1192 O O . ILE A 1 153 ? -11.453 -2.202 12.720 1.00 98.88 153 ILE A O 1
ATOM 1196 N N . LYS A 1 154 ? -11.307 -1.284 10.666 1.00 98.75 154 LYS A N 1
ATOM 1197 C CA . LYS A 1 154 ? -11.278 -2.572 9.960 1.00 98.75 154 LYS A CA 1
ATOM 1198 C C . LYS A 1 154 ? -9.884 -2.992 9.509 1.00 98.75 154 LYS A C 1
ATOM 1200 O O . LYS A 1 154 ? -9.544 -4.171 9.598 1.00 98.75 154 LYS A O 1
ATOM 1205 N N . ALA A 1 155 ? -9.087 -2.044 9.033 1.00 98.88 155 ALA A N 1
ATOM 1206 C CA . ALA A 1 155 ? -7.794 -2.339 8.438 1.00 98.88 155 ALA A CA 1
ATOM 1207 C C . ALA A 1 155 ? -6.721 -1.326 8.842 1.00 98.88 155 ALA A C 1
ATOM 1209 O O . ALA A 1 155 ? -7.014 -0.202 9.258 1.00 98.88 155 ALA A O 1
ATOM 1210 N N . CYS A 1 156 ? -5.476 -1.752 8.686 1.00 98.88 156 CYS A N 1
ATOM 1211 C CA . CYS A 1 156 ? -4.267 -0.965 8.815 1.00 98.88 156 CYS A CA 1
ATOM 1212 C C . CYS A 1 156 ? -3.494 -1.026 7.490 1.00 98.88 156 CYS A C 1
ATOM 1214 O O . CYS A 1 156 ? -3.296 -2.110 6.939 1.00 98.88 156 CYS A O 1
ATOM 1216 N N . VAL A 1 157 ? -3.077 0.131 6.979 1.00 98.88 157 VAL A N 1
ATOM 1217 C CA . VAL A 1 157 ? -2.358 0.270 5.709 1.00 98.88 157 VAL A CA 1
ATOM 1218 C C . VAL A 1 157 ? -1.013 0.949 5.957 1.00 98.88 157 VAL A C 1
ATOM 1220 O O . VAL A 1 157 ? -0.937 2.182 5.885 1.00 98.88 157 VAL A O 1
ATOM 1223 N N . PRO A 1 158 ? 0.043 0.194 6.311 1.00 98.62 158 PRO A N 1
ATOM 1224 C CA . PRO A 1 158 ? 1.400 0.725 6.286 1.00 98.62 158 PRO A CA 1
ATOM 1225 C C . PRO A 1 158 ? 1.862 0.943 4.841 1.00 98.62 158 PRO A C 1
ATOM 1227 O O . PRO A 1 158 ? 1.499 0.177 3.949 1.00 98.62 158 PRO A O 1
ATOM 1230 N N . MET A 1 159 ? 2.692 1.963 4.621 1.00 98.12 159 MET A N 1
ATOM 1231 C CA . MET A 1 159 ? 3.343 2.204 3.333 1.00 98.12 159 MET A CA 1
ATOM 1232 C C . MET A 1 159 ? 4.863 2.192 3.499 1.00 98.12 159 MET A C 1
ATOM 1234 O O . MET A 1 159 ? 5.402 2.830 4.409 1.00 98.12 159 MET A O 1
ATOM 1238 N N . HIS A 1 160 ? 5.543 1.440 2.632 1.00 98.19 160 HIS A N 1
ATOM 1239 C CA . HIS A 1 160 ? 6.998 1.272 2.645 1.00 98.19 160 HIS A CA 1
ATOM 1240 C C . HIS A 1 160 ? 7.688 2.446 1.938 1.00 98.19 160 HIS A C 1
ATOM 1242 O O . HIS A 1 160 ? 8.038 2.381 0.756 1.00 98.19 160 HIS A O 1
ATOM 1248 N N . THR A 1 161 ? 7.834 3.551 2.665 1.00 97.12 161 THR A N 1
ATOM 1249 C CA . THR A 1 161 ? 8.324 4.831 2.146 1.00 97.12 161 THR A CA 1
ATOM 1250 C C . THR A 1 161 ? 9.722 4.708 1.532 1.00 97.12 161 THR A C 1
ATOM 1252 O O . THR A 1 161 ? 10.670 4.288 2.193 1.00 97.12 161 THR A O 1
ATOM 1255 N N . PHE A 1 162 ? 9.869 5.103 0.265 1.00 95.06 162 PHE A N 1
ATOM 1256 C CA . PHE A 1 162 ? 11.121 5.074 -0.504 1.00 95.06 162 PHE A CA 1
ATOM 1257 C C . PHE A 1 162 ? 11.805 3.701 -0.574 1.00 95.06 162 PHE A C 1
ATOM 1259 O O . PHE A 1 162 ? 13.026 3.621 -0.723 1.00 95.06 162 PHE A O 1
ATOM 1266 N N . GLY A 1 163 ? 11.032 2.621 -0.450 1.00 95.69 163 GLY A N 1
ATOM 1267 C CA . GLY A 1 163 ? 11.557 1.257 -0.437 1.00 95.69 163 GLY A CA 1
ATOM 1268 C C . GLY A 1 163 ? 12.094 0.805 0.920 1.00 95.69 163 GLY A C 1
ATOM 1269 O O . GLY A 1 163 ? 12.591 -0.313 1.028 1.00 95.69 163 GLY A O 1
ATOM 1270 N N . HIS A 1 164 ? 11.988 1.631 1.967 1.00 96.12 164 HIS A N 1
ATOM 1271 C CA . HIS A 1 164 ? 12.307 1.205 3.324 1.00 96.12 164 HIS A CA 1
ATOM 1272 C C . HIS A 1 164 ? 11.135 0.404 3.907 1.00 96.12 164 HIS A C 1
ATOM 1274 O O . HIS A 1 164 ? 10.030 0.943 4.039 1.00 96.12 164 HIS A O 1
ATOM 1280 N N . PRO A 1 165 ? 11.340 -0.876 4.270 1.00 96.75 165 PRO A N 1
ATOM 1281 C CA . PRO A 1 165 ? 10.296 -1.653 4.913 1.00 96.75 165 PRO A CA 1
ATOM 1282 C C . PRO A 1 165 ? 9.974 -1.058 6.287 1.00 96.75 165 PRO A C 1
ATOM 1284 O O . PRO A 1 165 ? 10.847 -0.549 6.993 1.00 96.75 165 PRO A O 1
ATOM 1287 N N . VAL A 1 166 ? 8.702 -1.146 6.668 1.00 98.19 166 VAL A N 1
ATOM 1288 C CA . VAL A 1 166 ? 8.270 -0.835 8.036 1.00 98.19 166 VAL A CA 1
ATOM 1289 C C . VAL A 1 166 ? 8.693 -1.965 8.973 1.00 98.19 166 VAL A C 1
ATOM 1291 O O . VAL A 1 166 ? 9.031 -3.061 8.524 1.00 98.19 166 VAL A O 1
ATOM 1294 N N . TYR A 1 167 ? 8.601 -1.729 10.280 1.00 98.25 167 TYR A N 1
ATOM 1295 C CA . TYR A 1 167 ? 8.681 -2.773 11.305 1.00 98.25 167 TYR A CA 1
ATOM 1296 C C . TYR A 1 167 ? 7.431 -3.673 11.246 1.00 98.25 167 TYR A C 1
ATOM 1298 O O . TYR A 1 167 ? 6.478 -3.528 12.019 1.00 98.25 167 TYR A O 1
ATOM 1306 N N . LEU A 1 168 ? 7.385 -4.523 10.212 1.00 97.88 168 LEU A N 1
ATOM 1307 C CA . LEU A 1 168 ? 6.190 -5.250 9.792 1.00 97.88 168 LEU A CA 1
ATOM 1308 C C . LEU A 1 168 ? 5.770 -6.305 10.814 1.00 97.88 168 LEU A C 1
ATOM 1310 O O . LEU A 1 168 ? 4.582 -6.404 11.110 1.00 97.88 168 LEU A O 1
ATOM 1314 N N . ASP A 1 169 ? 6.718 -7.053 11.380 1.00 98.38 169 ASP A N 1
ATOM 1315 C CA . ASP A 1 169 ? 6.423 -8.079 12.384 1.00 98.38 169 ASP A CA 1
ATOM 1316 C C . ASP A 1 169 ? 5.708 -7.460 13.595 1.00 98.38 169 ASP A C 1
ATOM 1318 O O . ASP A 1 169 ? 4.679 -7.955 14.060 1.00 98.38 169 ASP A O 1
ATOM 1322 N N . GLU A 1 170 ? 6.191 -6.311 14.061 1.00 98.44 170 GLU A N 1
ATOM 1323 C CA . GLU A 1 170 ? 5.607 -5.563 15.166 1.00 98.44 170 GLU A CA 1
ATOM 1324 C C . GLU A 1 170 ? 4.216 -5.020 14.816 1.00 98.44 170 GLU A C 1
ATOM 1326 O O . GLU A 1 170 ? 3.286 -5.137 15.621 1.00 98.44 170 GLU A O 1
ATOM 1331 N N . LEU A 1 171 ? 4.041 -4.461 13.612 1.00 98.56 171 LEU A N 1
ATOM 1332 C CA . LEU A 1 171 ? 2.736 -3.996 13.130 1.00 98.56 171 LEU A CA 1
ATOM 1333 C C . LEU A 1 171 ? 1.723 -5.136 13.040 1.00 98.56 171 LEU A C 1
ATOM 1335 O O . LEU A 1 171 ? 0.581 -4.974 13.478 1.00 98.56 171 LEU A O 1
ATOM 1339 N N . VAL A 1 172 ? 2.132 -6.289 12.510 1.00 98.62 172 VAL A N 1
ATOM 1340 C CA . VAL A 1 172 ? 1.297 -7.487 12.395 1.00 98.62 172 VAL A CA 1
ATOM 1341 C C . VAL A 1 172 ? 0.844 -7.948 13.777 1.00 98.62 172 VAL A C 1
ATOM 1343 O O . VAL A 1 172 ? -0.341 -8.224 13.974 1.00 98.62 172 VAL A O 1
ATOM 1346 N N . GLU A 1 173 ? 1.740 -7.982 14.763 1.00 98.69 173 GLU A N 1
ATOM 1347 C CA . GLU A 1 173 ? 1.381 -8.369 16.127 1.00 98.69 173 GLU A CA 1
ATOM 1348 C C . GLU A 1 173 ? 0.412 -7.378 16.786 1.00 98.69 173 GLU A C 1
ATOM 1350 O O . GLU A 1 173 ? -0.511 -7.801 17.490 1.00 98.69 173 GLU A O 1
ATOM 1355 N N . VAL A 1 174 ? 0.566 -6.069 16.552 1.00 98.69 174 VAL A N 1
ATOM 1356 C CA . VAL A 1 174 ? -0.409 -5.064 17.011 1.00 98.69 174 VAL A CA 1
ATOM 1357 C C . VAL A 1 174 ? -1.761 -5.282 16.325 1.00 98.69 174 VAL A C 1
ATOM 1359 O O . VAL A 1 174 ? -2.774 -5.415 17.011 1.00 98.69 174 VAL A O 1
ATOM 1362 N N . CYS A 1 175 ? -1.792 -5.390 14.995 1.00 98.69 175 CYS A N 1
ATOM 1363 C CA . CYS A 1 175 ? -3.026 -5.556 14.223 1.00 98.69 175 CYS A CA 1
ATOM 1364 C C . CYS A 1 175 ? -3.795 -6.821 14.629 1.00 98.69 175 CYS A C 1
ATOM 1366 O O . CYS A 1 175 ? -5.006 -6.754 14.846 1.00 98.69 175 CYS A O 1
ATOM 1368 N N . LYS A 1 176 ? -3.100 -7.946 14.856 1.00 98.44 176 LYS A N 1
ATOM 1369 C CA . LYS A 1 176 ? -3.705 -9.196 15.350 1.00 98.44 176 LYS A CA 1
ATOM 1370 C C . LYS A 1 176 ? -4.421 -9.021 16.689 1.00 98.44 176 LYS A C 1
ATOM 1372 O O . LYS A 1 176 ? -5.547 -9.495 16.835 1.00 98.44 176 LYS A O 1
ATOM 1377 N N . ARG A 1 177 ? -3.806 -8.332 17.664 1.00 98.44 177 ARG A N 1
ATOM 1378 C CA . ARG A 1 177 ? -4.417 -8.091 18.991 1.00 98.44 177 ARG A CA 1
ATOM 1379 C C . ARG A 1 177 ? -5.710 -7.282 18.907 1.00 98.44 177 ARG A C 1
ATOM 1381 O O . ARG A 1 177 ? -6.578 -7.442 19.759 1.00 98.44 177 ARG A O 1
ATOM 1388 N N . TYR A 1 178 ? -5.826 -6.438 17.886 1.00 98.62 178 TYR A N 1
ATOM 1389 C CA . TYR A 1 178 ? -6.983 -5.582 17.642 1.00 98.62 178 TYR A CA 1
ATOM 1390 C C . TYR A 1 178 ? -7.858 -6.073 16.479 1.00 98.62 178 TYR A C 1
ATOM 1392 O O . TYR A 1 178 ? -8.696 -5.317 16.001 1.00 98.62 178 TYR A O 1
ATOM 1400 N N . HIS A 1 179 ? -7.714 -7.319 16.020 1.00 98.38 179 HIS A N 1
ATOM 1401 C CA . HIS A 1 179 ? -8.538 -7.879 14.937 1.00 98.38 179 HIS A CA 1
ATOM 1402 C C . HIS A 1 179 ? -8.587 -7.001 13.668 1.00 98.38 179 HIS A C 1
ATOM 1404 O O . HIS A 1 179 ? -9.633 -6.884 13.027 1.00 98.38 179 HIS A O 1
ATOM 1410 N N . LEU A 1 180 ? -7.468 -6.350 13.341 1.00 98.81 180 LEU A N 1
ATOM 1411 C CA . LEU A 1 180 ? -7.326 -5.514 12.153 1.00 98.81 180 LEU A CA 1
ATOM 1412 C C . LEU A 1 180 ? -6.668 -6.315 11.036 1.00 98.81 180 LEU A C 1
ATOM 1414 O O . LEU A 1 180 ? -5.684 -7.019 11.267 1.00 98.81 180 LEU A O 1
ATOM 1418 N N . GLU A 1 181 ? -7.184 -6.155 9.825 1.00 98.75 181 GLU A N 1
ATOM 1419 C CA . GLU A 1 181 ? -6.530 -6.662 8.620 1.00 98.75 181 GLU A CA 1
ATOM 1420 C C . GLU A 1 181 ? -5.361 -5.751 8.242 1.00 98.75 181 GLU A C 1
ATOM 1422 O O . GLU A 1 181 ? -5.422 -4.540 8.468 1.00 98.75 181 GLU A O 1
ATOM 1427 N N . ILE A 1 182 ? -4.311 -6.312 7.646 1.00 98.62 182 ILE A N 1
ATOM 1428 C CA . ILE A 1 182 ? -3.177 -5.537 7.139 1.00 98.62 182 ILE A CA 1
ATOM 1429 C C . ILE A 1 182 ? -3.163 -5.582 5.611 1.00 98.62 182 ILE A C 1
ATOM 1431 O O . ILE A 1 182 ? -3.291 -6.650 5.013 1.00 98.62 182 ILE A O 1
ATOM 1435 N N . VAL A 1 183 ? -3.041 -4.415 4.982 1.00 98.75 183 VAL A N 1
ATOM 1436 C CA . VAL A 1 183 ? -2.830 -4.274 3.536 1.00 98.75 183 VAL A CA 1
ATOM 1437 C C . VAL A 1 183 ? -1.596 -3.408 3.351 1.00 98.75 183 VAL A C 1
ATOM 1439 O O . VAL A 1 183 ? -1.619 -2.235 3.696 1.00 98.75 183 VAL A O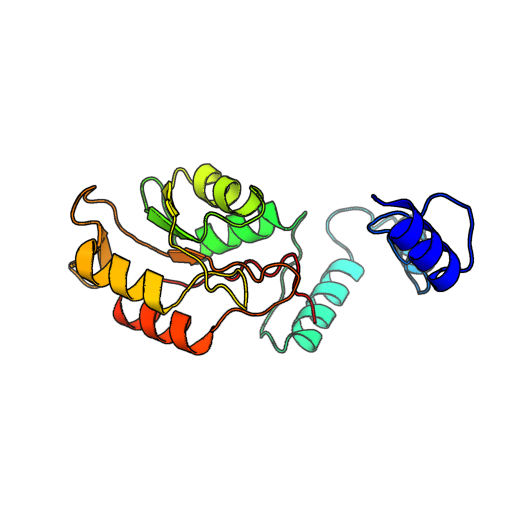 1
ATOM 1442 N N . GLU A 1 184 ? -0.515 -3.977 2.840 1.00 98.56 184 GLU A N 1
ATOM 1443 C CA . GLU A 1 184 ? 0.733 -3.242 2.632 1.00 98.56 184 GLU A CA 1
ATOM 1444 C C . GLU A 1 184 ? 0.665 -2.418 1.339 1.00 98.56 184 GLU A C 1
ATOM 1446 O O . GLU A 1 184 ? 0.379 -2.948 0.261 1.00 98.56 184 GLU A O 1
ATOM 1451 N N . ASP A 1 185 ? 0.940 -1.115 1.431 1.00 98.62 185 ASP A N 1
ATOM 1452 C CA . ASP A 1 185 ? 1.229 -0.284 0.263 1.00 98.62 185 ASP A CA 1
ATOM 1453 C C . ASP A 1 185 ? 2.721 -0.387 -0.077 1.00 98.62 185 ASP A C 1
ATOM 1455 O O . ASP A 1 185 ? 3.575 0.323 0.464 1.00 98.62 185 ASP A O 1
ATOM 1459 N N . ALA A 1 186 ? 3.009 -1.312 -0.991 1.00 97.75 186 ALA A N 1
ATOM 1460 C CA . ALA A 1 186 ? 4.343 -1.626 -1.490 1.00 97.75 186 ALA A CA 1
ATOM 1461 C C . ALA A 1 186 ? 4.667 -0.951 -2.835 1.00 97.75 186 ALA A C 1
ATOM 1463 O O . ALA A 1 186 ? 5.491 -1.452 -3.603 1.00 97.75 186 ALA A O 1
ATOM 1464 N N . ALA A 1 187 ? 4.022 0.179 -3.157 1.00 97.81 187 ALA A N 1
ATOM 1465 C CA . ALA A 1 187 ? 4.214 0.865 -4.439 1.00 97.81 187 ALA A CA 1
ATOM 1466 C C . ALA A 1 187 ? 5.676 1.266 -4.723 1.00 97.81 187 ALA A C 1
ATOM 1468 O O . ALA A 1 187 ? 6.076 1.342 -5.885 1.00 97.81 187 ALA A O 1
ATOM 1469 N N . GLU A 1 188 ? 6.469 1.508 -3.677 1.00 97.19 188 GLU A N 1
ATOM 1470 C CA . GLU A 1 188 ? 7.863 1.965 -3.763 1.00 97.19 188 GLU A CA 1
ATOM 1471 C C . GLU A 1 188 ? 8.881 0.898 -3.326 1.00 97.19 188 GLU A C 1
ATOM 1473 O O . GLU A 1 188 ? 10.065 1.199 -3.206 1.00 97.19 188 GLU A O 1
ATOM 1478 N N . SER A 1 189 ? 8.449 -0.345 -3.085 1.00 96.62 189 SER A N 1
ATOM 1479 C CA . SER A 1 189 ? 9.266 -1.365 -2.410 1.00 96.62 189 SER A CA 1
ATOM 1480 C C . SER A 1 189 ? 9.211 -2.736 -3.089 1.00 96.62 189 SER A C 1
ATOM 1482 O O . SER A 1 189 ? 9.159 -3.768 -2.421 1.00 96.62 189 SER A O 1
ATOM 1484 N N . ILE A 1 190 ? 9.174 -2.769 -4.423 1.00 94.75 190 ILE A N 1
ATOM 1485 C CA . ILE A 1 190 ? 9.380 -4.028 -5.142 1.00 94.75 190 ILE A CA 1
ATOM 1486 C C . ILE A 1 190 ? 10.8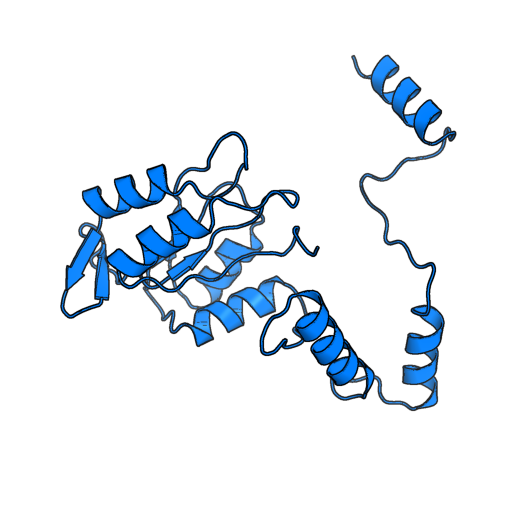61 -4.431 -5.063 1.00 94.75 190 ILE A C 1
ATOM 1488 O O . ILE A 1 190 ? 11.713 -3.801 -5.692 1.00 94.75 190 ILE A O 1
ATOM 1492 N N . GLY A 1 191 ? 11.135 -5.500 -4.312 1.00 90.31 191 GLY A N 1
ATOM 1493 C CA . GLY A 1 191 ? 12.441 -6.163 -4.223 1.00 90.31 191 GLY A CA 1
ATOM 1494 C C . GLY A 1 191 ? 13.033 -6.259 -2.830 1.00 90.31 191 GLY A C 1
ATOM 1495 O O . GLY A 1 191 ? 12.660 -5.447 -1.960 1.00 90.31 191 GLY A O 1
#